Protein AF-0000000080701374 (afdb_homodimer)

Nearest PDB structures (foldseek):
  7mu5-assembly1_E  TM=8.553E-01  e=5.875E-05  Homo sapiens
  7mu5-assembly2_F  TM=8.568E-01  e=1.085E-04  Homo sapiens
  2oig-assembly1_A  TM=8.283E-01  e=8.548E-04  Mus musculus
  6cnn-assembly1_A  TM=2.321E-01  e=6.797E+00  Homo sapiens
  7mu5-assembly1_E  TM=8.554E-01  e=5.502E-05  Homo sapiens

Sequence (216 aa):
MTSSMDKVNQFRDERNWRQFHNEKDLALSITLEASELLEIFQWKTAAEGVENLDAIKDELADVLIYAYMLADNLNLDIDDIIERKLIKNKEKYPVEKSRDNNSKYTELMTSSMDKVNQFRDERNWRQFHNEKDLALSITLEASELLEIFQWKTAAEGVENLDAIKDELADVLIYAYMLADNLNLDIDDIIERKLIKNKEKYPVEKSRDNNSKYTEL

Structure (mmCIF, N/CA/C/O backbone):
data_AF-0000000080701374-model_v1
#
loop_
_entity.id
_entity.type
_entity.pdbx_description
1 polymer 'Uncharacterized protein'
#
loop_
_atom_site.group_PDB
_atom_site.id
_atom_site.type_symbol
_atom_site.label_atom_id
_atom_site.label_alt_id
_atom_site.label_comp_id
_atom_site.label_asym_id
_atom_site.label_entity_id
_atom_site.label_seq_id
_atom_site.pdbx_PDB_ins_code
_atom_site.Cartn_x
_atom_site.Cartn_y
_atom_site.Cartn_z
_atom_site.occupancy
_atom_site.B_iso_or_equiv
_atom_site.auth_seq_id
_atom_site.auth_comp_id
_atom_site.auth_asym_id
_atom_site.auth_atom_id
_atom_site.pdbx_PDB_model_num
ATOM 1 N N . MET A 1 1 ? -4.824 16.281 -16.281 1 59.09 1 MET A N 1
ATOM 2 C CA . MET A 1 1 ? -5.305 16.062 -14.922 1 59.09 1 MET A CA 1
ATOM 3 C C . MET A 1 1 ? -4.152 15.727 -13.984 1 59.09 1 MET A C 1
ATOM 5 O O . MET A 1 1 ? -3.207 15.039 -14.375 1 59.09 1 MET A O 1
ATOM 9 N N . THR A 1 2 ? -4.129 16.422 -12.938 1 80.62 2 THR A N 1
ATOM 10 C CA . THR A 1 2 ? -3.033 16.234 -11.992 1 80.62 2 THR A CA 1
ATOM 11 C C . THR A 1 2 ? -3.041 14.82 -11.43 1 80.62 2 THR A C 1
ATOM 13 O O . THR A 1 2 ? -4.098 14.289 -11.078 1 80.62 2 THR A O 1
ATOM 16 N N . SER A 1 3 ? -1.924 14.211 -11.453 1 93.31 3 SER A N 1
ATOM 17 C CA . SER A 1 3 ? -1.813 12.828 -10.992 1 93.31 3 SER A CA 1
ATOM 18 C C . SER A 1 3 ? -2.006 12.734 -9.484 1 93.31 3 SER A C 1
ATOM 20 O O . SER A 1 3 ? -1.917 13.742 -8.773 1 93.31 3 SER A O 1
ATOM 22 N N . SER A 1 4 ? -2.375 11.594 -8.984 1 97.12 4 SER A N 1
ATOM 23 C CA . SER A 1 4 ? -2.451 11.352 -7.551 1 97.12 4 SER A CA 1
ATOM 24 C C . SER A 1 4 ? -1.126 11.672 -6.863 1 97.12 4 SER A C 1
ATOM 26 O O . SER A 1 4 ? -1.107 12.234 -5.77 1 97.12 4 SER A O 1
ATOM 28 N N . MET A 1 5 ? -0.024 11.32 -7.52 1 97.62 5 MET A N 1
ATOM 29 C CA . MET A 1 5 ? 1.292 11.656 -6.98 1 97.62 5 MET A CA 1
ATOM 30 C C . MET A 1 5 ? 1.44 13.156 -6.801 1 97.62 5 MET A C 1
ATOM 32 O O . MET A 1 5 ? 1.931 13.617 -5.766 1 97.62 5 MET A O 1
ATOM 36 N N . ASP A 1 6 ? 1.04 13.922 -7.789 1 97.88 6 ASP A N 1
ATOM 37 C CA . ASP A 1 6 ? 1.129 15.383 -7.723 1 97.88 6 ASP A CA 1
ATOM 38 C C . ASP A 1 6 ? 0.295 15.93 -6.566 1 97.88 6 ASP A C 1
ATOM 40 O O . ASP A 1 6 ? 0.724 16.844 -5.863 1 97.88 6 ASP A O 1
ATOM 44 N N . LYS A 1 7 ? -0.859 15.391 -6.398 1 98.38 7 LYS A N 1
ATOM 45 C CA . LYS A 1 7 ? -1.749 15.844 -5.336 1 98.38 7 LYS A CA 1
ATOM 46 C C . LYS A 1 7 ? -1.169 15.531 -3.961 1 98.38 7 LYS A C 1
ATOM 48 O O . LYS A 1 7 ? -1.239 16.359 -3.049 1 98.38 7 LYS A O 1
ATOM 53 N N . VAL A 1 8 ? -0.651 14.344 -3.771 1 98.69 8 VAL A N 1
ATOM 54 C CA . VAL A 1 8 ? -0.013 13.938 -2.523 1 98.69 8 VAL A CA 1
ATOM 55 C C . VAL A 1 8 ? 1.162 14.859 -2.219 1 98.69 8 VAL A C 1
ATOM 57 O O . VAL A 1 8 ? 1.309 15.336 -1.091 1 98.69 8 VAL A O 1
ATOM 60 N N . ASN A 1 9 ? 1.97 15.148 -3.246 1 98.44 9 ASN A N 1
ATOM 61 C CA . ASN A 1 9 ? 3.125 16.016 -3.068 1 98.44 9 ASN A CA 1
ATOM 62 C C . ASN A 1 9 ? 2.703 17.438 -2.721 1 98.44 9 ASN A C 1
ATOM 64 O O . ASN A 1 9 ? 3.332 18.094 -1.882 1 98.44 9 ASN A O 1
ATOM 68 N N . GLN A 1 10 ? 1.709 17.875 -3.43 1 98.31 10 GLN A N 1
ATOM 69 C CA . GLN A 1 10 ? 1.206 19.219 -3.131 1 98.31 10 GLN A CA 1
ATOM 70 C C . GLN A 1 10 ? 0.739 19.312 -1.682 1 98.31 10 GLN A C 1
ATOM 72 O O . GLN A 1 10 ? 1.03 20.297 -0.997 1 98.31 10 GLN A O 1
ATOM 77 N N . PHE A 1 11 ? -0.041 18.344 -1.21 1 98.62 11 PHE A N 1
ATOM 78 C CA . PHE A 1 11 ? -0.517 18.266 0.167 1 98.62 11 PHE A CA 1
ATOM 79 C C . PHE A 1 11 ? 0.648 18.344 1.146 1 98.62 11 PHE A C 1
ATOM 81 O O . PHE A 1 11 ? 0.627 19.125 2.094 1 98.62 11 PHE A O 1
ATOM 88 N N . ARG A 1 12 ? 1.605 17.531 0.927 1 98.12 12 ARG A N 1
ATOM 89 C CA . ARG A 1 12 ? 2.783 17.406 1.78 1 98.12 12 ARG A CA 1
ATOM 90 C C . ARG A 1 12 ? 3.605 18.703 1.755 1 98.12 12 ARG A C 1
ATOM 92 O O . ARG A 1 12 ? 4.043 19.188 2.801 1 98.12 12 ARG A O 1
ATOM 99 N N . ASP A 1 13 ? 3.82 19.312 0.542 1 98.25 13 ASP A N 1
ATOM 100 C CA . ASP A 1 13 ? 4.664 20.484 0.363 1 98.25 13 ASP A CA 1
ATOM 101 C C . ASP A 1 13 ? 4.016 21.719 0.978 1 98.25 13 ASP A C 1
ATOM 103 O O . ASP A 1 13 ? 4.703 22.562 1.563 1 98.25 13 ASP A O 1
ATOM 107 N N . GLU A 1 14 ? 2.732 21.812 0.85 1 98.38 14 GLU A N 1
ATOM 108 C CA . GLU A 1 14 ? 2.006 22.938 1.428 1 98.38 14 GLU A CA 1
ATOM 109 C C . GLU A 1 14 ? 2.188 22.984 2.941 1 98.38 14 GLU A C 1
ATOM 111 O O . GLU A 1 14 ? 2.141 24.062 3.539 1 98.38 14 GLU A O 1
ATOM 116 N N . ARG A 1 15 ? 2.455 21.859 3.521 1 98.31 15 ARG A N 1
ATOM 117 C CA . ARG A 1 15 ? 2.572 21.781 4.973 1 98.31 15 ARG A CA 1
ATOM 118 C C . ARG A 1 15 ? 4.027 21.625 5.398 1 98.31 15 ARG A C 1
ATOM 120 O O . ARG A 1 15 ? 4.324 21.484 6.586 1 98.31 15 ARG A O 1
ATOM 127 N N . ASN A 1 16 ? 4.957 21.641 4.449 1 98.25 16 ASN A N 1
ATOM 128 C CA . ASN A 1 16 ? 6.391 21.469 4.66 1 98.25 16 ASN A CA 1
ATOM 129 C C . ASN A 1 16 ? 6.688 20.234 5.504 1 98.25 16 ASN A C 1
ATOM 131 O O . ASN A 1 16 ? 7.434 20.312 6.484 1 98.25 16 ASN A O 1
ATOM 135 N N . TRP A 1 17 ? 6.086 19.125 5.098 1 98.06 17 TRP A N 1
ATOM 136 C CA . TRP A 1 17 ? 6.121 17.922 5.934 1 98.06 17 TRP A CA 1
ATOM 137 C C . TRP A 1 17 ? 7.254 17 5.508 1 98.06 17 TRP A C 1
ATOM 139 O O . TRP A 1 17 ? 7.598 16.062 6.227 1 98.06 17 TRP A O 1
ATOM 149 N N . ARG A 1 18 ? 7.895 17.234 4.383 1 97.44 18 ARG A N 1
ATOM 150 C CA . ARG A 1 18 ? 8.953 16.344 3.902 1 97.44 18 ARG A CA 1
ATOM 151 C C . ARG A 1 18 ? 10.055 16.188 4.949 1 97.44 18 ARG A C 1
ATOM 153 O O . ARG A 1 18 ? 10.641 15.125 5.078 1 97.44 18 ARG A O 1
ATOM 160 N N . GLN A 1 19 ? 10.336 17.203 5.664 1 97.12 19 GLN A N 1
ATOM 161 C CA . GLN A 1 19 ? 11.398 17.203 6.66 1 97.12 19 GLN A CA 1
ATOM 162 C C . GLN A 1 19 ? 11.094 16.203 7.777 1 97.12 19 GLN A C 1
ATOM 164 O O . GLN A 1 19 ? 12.008 15.742 8.469 1 97.12 19 GLN A O 1
ATOM 169 N N . PHE A 1 20 ? 9.82 15.781 7.977 1 97.06 20 PHE A N 1
ATOM 170 C CA . PHE A 1 20 ? 9.414 14.867 9.039 1 97.06 20 PHE A CA 1
ATOM 171 C C . PHE A 1 20 ? 9.211 13.461 8.492 1 97.06 20 PHE A C 1
ATOM 173 O O . PHE A 1 20 ? 8.945 12.523 9.258 1 97.06 20 PHE A O 1
ATOM 180 N N . HIS A 1 21 ? 9.336 13.281 7.164 1 97.81 21 HIS A N 1
ATOM 181 C CA . HIS A 1 21 ? 8.922 12.039 6.512 1 97.81 21 HIS A CA 1
ATOM 182 C C . HIS A 1 21 ? 10.117 11.312 5.898 1 97.81 21 HIS A C 1
ATOM 184 O O . HIS A 1 21 ? 10.18 11.141 4.68 1 97.81 21 HIS A O 1
ATOM 190 N N . ASN A 1 22 ? 10.984 10.852 6.832 1 98.31 22 ASN A N 1
ATOM 191 C CA . ASN A 1 22 ? 12.047 10.016 6.277 1 98.31 22 ASN A CA 1
ATOM 192 C C . ASN A 1 22 ? 11.531 8.625 5.906 1 98.31 22 ASN A C 1
ATOM 194 O O . ASN A 1 22 ? 10.398 8.273 6.238 1 98.31 22 ASN A O 1
ATOM 198 N N . GLU A 1 23 ?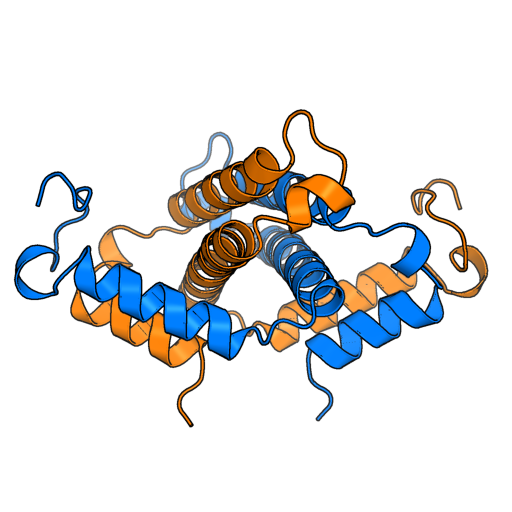 12.297 7.91 5.215 1 98.94 23 GLU A N 1
ATOM 199 C CA . GLU A 1 23 ? 11.867 6.66 4.59 1 98.94 23 GLU A CA 1
ATOM 200 C C . GLU A 1 23 ? 11.5 5.617 5.641 1 98.94 23 GLU A C 1
ATOM 202 O O . GLU A 1 23 ? 10.57 4.836 5.441 1 98.94 23 GLU A O 1
ATOM 207 N N . LYS A 1 24 ? 12.234 5.559 6.758 1 98.88 24 LYS A N 1
ATOM 208 C CA . LYS A 1 24 ? 11.914 4.637 7.84 1 98.88 24 LYS A CA 1
ATOM 209 C C . LYS A 1 24 ? 10.555 4.957 8.445 1 98.88 24 LYS A C 1
ATOM 211 O O . LYS A 1 24 ? 9.734 4.062 8.664 1 98.88 24 LYS A O 1
ATOM 216 N N . ASP A 1 25 ? 10.25 6.215 8.656 1 98.75 25 ASP A N 1
ATOM 217 C CA . ASP A 1 25 ? 8.984 6.633 9.242 1 98.75 25 ASP A CA 1
ATOM 218 C C . ASP A 1 25 ? 7.828 6.445 8.266 1 98.75 25 ASP A C 1
ATOM 220 O O . ASP A 1 25 ? 6.707 6.141 8.672 1 98.75 25 ASP A O 1
ATOM 224 N N . LEU A 1 26 ? 8.117 6.621 6.977 1 98.88 26 LEU A N 1
ATOM 225 C CA . LEU A 1 26 ? 7.086 6.367 5.98 1 98.88 26 LEU A CA 1
ATOM 226 C C . LEU A 1 26 ? 6.75 4.883 5.91 1 98.88 26 LEU A C 1
ATOM 228 O O . LEU A 1 26 ? 5.574 4.512 5.812 1 98.88 26 LEU A O 1
ATOM 232 N N . ALA A 1 27 ? 7.793 4.043 6.016 1 98.94 27 ALA A N 1
ATOM 233 C CA . ALA A 1 27 ? 7.539 2.605 6.074 1 98.94 27 ALA A CA 1
ATOM 234 C C . ALA A 1 27 ? 6.719 2.24 7.309 1 98.94 27 ALA A C 1
ATOM 236 O O . ALA A 1 27 ? 5.824 1.397 7.238 1 98.94 27 ALA A O 1
ATOM 237 N N . LEU A 1 28 ? 7.023 2.834 8.391 1 98.88 28 LEU A N 1
ATOM 238 C CA . LEU A 1 28 ? 6.262 2.648 9.617 1 98.88 28 LEU A CA 1
ATOM 239 C C . LEU A 1 28 ? 4.805 3.064 9.422 1 98.88 28 LEU A C 1
ATOM 241 O O . LEU A 1 28 ? 3.891 2.342 9.82 1 98.88 28 LEU A O 1
ATOM 245 N N . SER A 1 29 ? 4.547 4.238 8.836 1 98.88 29 SER A N 1
ATOM 246 C CA . SER A 1 29 ? 3.197 4.73 8.586 1 98.88 29 SER A CA 1
ATOM 247 C C . SER A 1 29 ? 2.422 3.779 7.68 1 98.88 29 SER A C 1
ATOM 249 O O . SER A 1 29 ? 1.236 3.527 7.906 1 98.88 29 SER A O 1
ATOM 251 N N . ILE A 1 30 ? 3.107 3.277 6.625 1 98.94 30 ILE A N 1
ATOM 252 C CA . ILE A 1 30 ? 2.469 2.305 5.746 1 98.94 30 ILE A CA 1
ATOM 253 C C . ILE A 1 30 ? 2.021 1.091 6.555 1 98.94 30 ILE A C 1
ATOM 255 O O . ILE A 1 30 ? 0.898 0.609 6.398 1 98.94 30 ILE A O 1
ATOM 259 N N . THR A 1 31 ? 2.879 0.616 7.465 1 98.94 31 THR A N 1
ATOM 260 C CA . THR A 1 31 ? 2.584 -0.546 8.297 1 98.94 31 THR A CA 1
ATOM 261 C C . THR A 1 31 ? 1.403 -0.264 9.219 1 98.94 31 THR A C 1
ATOM 263 O O . THR A 1 31 ? 0.509 -1.099 9.367 1 98.94 31 THR A O 1
ATOM 266 N N . LEU A 1 32 ? 1.38 0.9 9.805 1 98.88 32 LEU A N 1
ATOM 267 C CA . LEU A 1 32 ? 0.293 1.271 10.703 1 98.88 32 LEU A CA 1
ATOM 268 C C . LEU A 1 32 ? -1.034 1.34 9.953 1 98.88 32 LEU A C 1
ATOM 270 O O . LEU A 1 32 ? -2.039 0.794 10.414 1 98.88 32 LEU A O 1
ATOM 274 N N . GLU A 1 33 ? -1.073 1.998 8.797 1 98.94 33 GLU A N 1
ATOM 275 C CA . GLU A 1 33 ? -2.311 2.123 8.031 1 98.94 33 GLU A CA 1
ATOM 276 C C . GLU A 1 33 ? -2.766 0.77 7.496 1 98.94 33 GLU A C 1
ATOM 278 O O . GLU A 1 33 ? -3.967 0.515 7.375 1 98.94 33 GLU A O 1
ATOM 283 N N . ALA A 1 34 ? -1.804 -0.076 7.082 1 98.94 34 ALA A N 1
ATOM 284 C CA . ALA A 1 34 ? -2.156 -1.434 6.676 1 98.94 34 ALA A CA 1
ATOM 285 C C . ALA A 1 34 ? -2.812 -2.195 7.824 1 98.94 34 ALA A C 1
ATOM 287 O O . ALA A 1 34 ? -3.762 -2.953 7.613 1 98.94 34 ALA A O 1
ATOM 288 N N . SER A 1 35 ? -2.297 -2.012 9.016 1 98.94 35 SER A N 1
ATOM 289 C CA . SER A 1 35 ? -2.885 -2.646 10.195 1 98.94 35 SER A CA 1
ATOM 290 C C . SER A 1 35 ? -4.289 -2.117 10.461 1 98.94 35 SER A C 1
ATOM 292 O O . SER A 1 35 ? -5.176 -2.873 10.867 1 98.94 35 SER A O 1
ATOM 294 N N . GLU A 1 36 ? -4.492 -0.788 10.273 1 98.94 36 GLU A N 1
ATOM 295 C CA . GLU A 1 36 ? -5.832 -0.225 10.43 1 98.94 36 GLU A CA 1
ATOM 296 C C . GLU A 1 36 ? -6.797 -0.799 9.398 1 98.94 36 GLU A C 1
ATOM 298 O O . GLU A 1 36 ? -7.961 -1.065 9.703 1 98.94 36 GLU A O 1
ATOM 303 N N . LEU A 1 37 ? -6.316 -0.976 8.211 1 98.94 37 LEU A N 1
ATOM 304 C CA . LEU A 1 37 ? -7.109 -1.618 7.164 1 98.94 37 LEU A CA 1
ATOM 305 C C . LEU A 1 37 ? -7.496 -3.035 7.57 1 98.94 37 LEU A C 1
ATOM 307 O O . LEU A 1 37 ? -8.656 -3.428 7.445 1 98.94 37 LEU A O 1
ATOM 311 N N . LEU A 1 38 ? -6.531 -3.816 8.086 1 98.94 38 LEU A N 1
ATOM 312 C CA . LEU A 1 38 ? -6.77 -5.199 8.484 1 98.94 38 LEU A CA 1
ATOM 313 C C . LEU A 1 38 ? -7.738 -5.27 9.656 1 98.94 38 LEU A C 1
ATOM 315 O O . LEU A 1 38 ? -8.539 -6.203 9.758 1 98.94 38 LEU A O 1
ATOM 319 N N . GLU A 1 39 ? -7.641 -4.309 10.516 1 98.94 39 GLU A N 1
ATOM 320 C CA . GLU A 1 39 ? -8.484 -4.254 11.703 1 98.94 39 GLU A CA 1
ATOM 321 C C . GLU A 1 39 ? -9.961 -4.254 11.336 1 98.94 39 GLU A C 1
ATOM 323 O O . GLU A 1 39 ? -10.797 -4.773 12.078 1 98.94 39 GLU A O 1
ATOM 328 N N . ILE A 1 40 ? -10.352 -3.742 10.195 1 98.81 40 ILE A N 1
ATOM 329 C CA . ILE A 1 40 ? -11.734 -3.674 9.734 1 98.81 40 ILE A CA 1
ATOM 330 C C . ILE A 1 40 ? -12.312 -5.082 9.633 1 98.81 40 ILE A C 1
ATOM 332 O O . ILE A 1 40 ? -13.516 -5.281 9.844 1 98.81 40 ILE A O 1
ATOM 336 N N . PHE A 1 41 ? -11.406 -6.062 9.422 1 98.88 41 PHE A N 1
ATOM 337 C CA . PHE A 1 41 ? -11.836 -7.441 9.211 1 98.88 41 PHE A CA 1
ATOM 338 C C . PHE A 1 41 ? -11.672 -8.258 10.484 1 98.88 41 PHE A C 1
ATOM 340 O O . PHE A 1 41 ? -11.984 -9.453 10.516 1 98.88 41 PHE A O 1
ATOM 347 N N . GLN A 1 42 ? -11.039 -7.656 11.547 1 98.69 42 GLN A N 1
ATOM 348 C CA . GLN A 1 42 ? -10.773 -8.398 12.773 1 98.69 42 GLN A CA 1
ATOM 349 C C . GLN A 1 42 ? -12.047 -9.047 13.312 1 98.69 42 GLN A C 1
ATOM 351 O O . GLN A 1 42 ? -13.07 -8.375 13.469 1 98.69 42 GLN A O 1
ATOM 356 N N . TRP A 1 43 ? -12.125 -10.289 13.477 1 98.5 43 TRP A N 1
ATOM 357 C CA . TRP A 1 43 ? -13.211 -11.117 13.992 1 98.5 43 TRP A CA 1
ATOM 358 C C . TRP A 1 43 ? -14.391 -11.148 13.023 1 98.5 43 TRP A C 1
ATOM 360 O O . TRP A 1 43 ? -15.523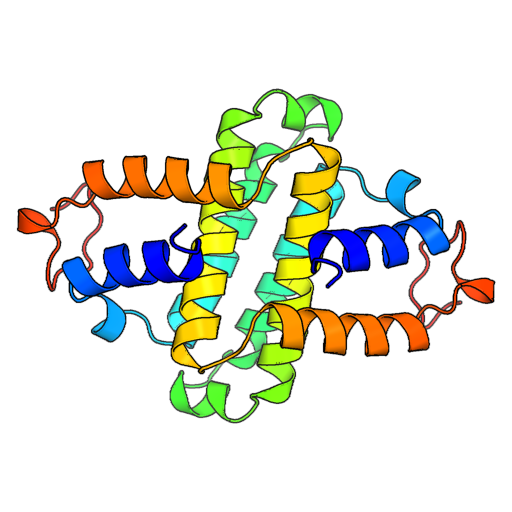 -11.383 13.438 1 98.5 43 TRP A O 1
ATOM 370 N N . LYS A 1 44 ? -14.242 -10.852 11.742 1 98.62 44 LYS A N 1
ATOM 371 C CA . LYS A 1 44 ? -15.25 -10.836 10.688 1 98.62 44 LYS A CA 1
ATOM 372 C C . LYS A 1 44 ? -14.805 -11.664 9.484 1 98.62 44 LYS A C 1
ATOM 374 O O . LYS A 1 44 ? -13.609 -11.836 9.25 1 98.62 44 LYS A O 1
ATOM 379 N N . THR A 1 45 ? -15.812 -12.188 8.82 1 98.5 45 THR A N 1
ATOM 380 C CA . THR A 1 45 ? -15.523 -12.734 7.496 1 98.5 45 THR A CA 1
ATOM 381 C C . THR A 1 45 ? -15.188 -11.617 6.512 1 98.5 45 THR A C 1
ATOM 383 O O . THR A 1 45 ? -15.406 -10.438 6.809 1 98.5 45 THR A O 1
ATOM 386 N N . ALA A 1 46 ? -14.609 -11.953 5.387 1 98.62 46 ALA A N 1
ATOM 387 C CA . ALA A 1 46 ? -14.344 -10.953 4.352 1 98.62 46 ALA A CA 1
ATOM 388 C C . ALA A 1 46 ? -15.617 -10.211 3.963 1 98.62 46 ALA A C 1
ATOM 390 O O . ALA A 1 46 ? -15.617 -8.984 3.861 1 98.62 46 ALA A O 1
ATOM 391 N N . ALA A 1 47 ? -16.672 -11 3.773 1 98.38 47 ALA A N 1
ATOM 392 C CA . ALA A 1 47 ? -17.938 -10.43 3.342 1 98.38 47 ALA A CA 1
ATOM 393 C C . ALA A 1 47 ? -18.469 -9.422 4.363 1 98.38 47 ALA A C 1
ATOM 395 O O . ALA A 1 47 ? -18.969 -8.359 3.996 1 98.38 47 ALA A O 1
ATOM 396 N N . GLU A 1 48 ? -18.359 -9.758 5.625 1 98.69 48 GLU A N 1
ATOM 397 C CA . GLU A 1 48 ? -18.812 -8.867 6.691 1 98.69 48 GLU A CA 1
ATOM 398 C C . GLU A 1 48 ? -17.969 -7.598 6.734 1 98.69 48 GLU A C 1
ATOM 400 O O . GLU A 1 48 ? -18.484 -6.5 6.938 1 98.69 48 GLU A O 1
ATOM 405 N N . GLY A 1 49 ? -16.656 -7.73 6.609 1 98.69 49 GLY A N 1
ATOM 406 C CA . GLY A 1 49 ? -15.75 -6.59 6.637 1 98.69 49 GLY A CA 1
ATOM 407 C C . GLY A 1 49 ? -16.016 -5.598 5.516 1 98.69 49 GLY A C 1
ATOM 408 O O . GLY A 1 49 ? -15.953 -4.387 5.73 1 98.69 49 GLY A O 1
ATOM 409 N N . VAL A 1 50 ? -16.391 -6.098 4.375 1 98.69 50 VAL A N 1
ATOM 410 C CA . VAL A 1 50 ? -16.578 -5.27 3.189 1 98.69 50 VAL A CA 1
ATOM 411 C C . VAL A 1 50 ? -17.797 -4.371 3.373 1 98.69 50 VAL A C 1
ATOM 413 O O . VAL A 1 50 ? -17.906 -3.334 2.715 1 98.69 50 VAL A O 1
ATOM 416 N N . GLU A 1 51 ? -18.656 -4.699 4.316 1 98.5 51 GLU A N 1
ATOM 417 C CA . GLU A 1 51 ? -19.812 -3.869 4.594 1 98.5 51 GLU A CA 1
ATOM 418 C C . GLU A 1 51 ? -19.406 -2.471 5.043 1 98.5 51 GLU A C 1
AT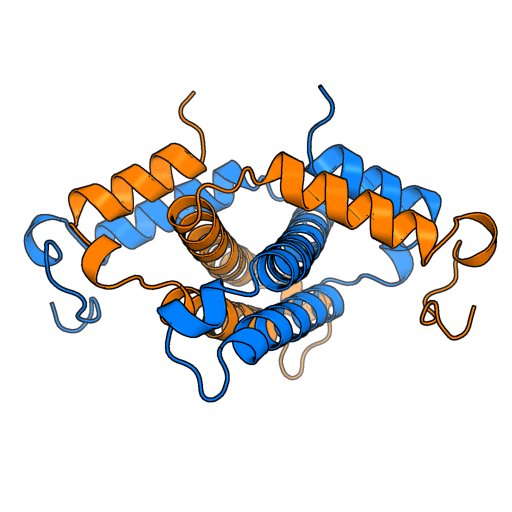OM 420 O O . GLU A 1 51 ? -20.156 -1.511 4.875 1 98.5 51 GLU A O 1
ATOM 425 N N . ASN A 1 52 ? -18.25 -2.361 5.664 1 98.44 52 ASN A N 1
ATOM 426 C CA . ASN A 1 52 ? -17.703 -1.055 6.012 1 98.44 52 ASN A CA 1
ATOM 427 C C . ASN A 1 52 ? -16.797 -0.515 4.91 1 98.44 52 ASN A C 1
ATOM 429 O O . ASN A 1 52 ? -15.633 -0.188 5.16 1 98.44 52 ASN A O 1
ATOM 433 N N . LEU A 1 53 ? -17.391 -0.317 3.818 1 98.69 53 LEU A N 1
ATOM 434 C CA . LEU A 1 53 ? -16.656 0.042 2.609 1 98.69 53 LEU A CA 1
ATOM 435 C C . LEU A 1 53 ? -15.961 1.389 2.775 1 98.69 53 LEU A C 1
ATOM 437 O O . LEU A 1 53 ? -14.844 1.578 2.293 1 98.69 53 LEU A O 1
ATOM 441 N N . ASP A 1 54 ? -16.625 2.312 3.455 1 98.62 54 ASP A N 1
ATOM 442 C CA . ASP A 1 54 ? -16.047 3.641 3.631 1 98.62 54 ASP A CA 1
ATOM 443 C C . ASP A 1 54 ? -14.75 3.576 4.438 1 98.62 54 ASP A C 1
ATOM 445 O O . ASP A 1 54 ? -13.781 4.277 4.129 1 98.62 54 ASP A O 1
ATOM 449 N N . ALA A 1 55 ? -14.734 2.762 5.48 1 98.81 55 ALA A N 1
ATOM 450 C CA . ALA A 1 55 ? -13.523 2.592 6.277 1 98.81 55 ALA A CA 1
ATOM 451 C C . ALA A 1 55 ? -12.406 1.962 5.449 1 98.81 55 ALA A C 1
ATOM 453 O O . ALA A 1 55 ? -11.234 2.33 5.586 1 98.81 55 ALA A O 1
ATOM 454 N N . ILE A 1 56 ? -12.773 1.013 4.59 1 98.94 56 ILE A N 1
ATOM 455 C CA . ILE A 1 56 ? -11.789 0.37 3.723 1 98.94 56 ILE A CA 1
ATOM 4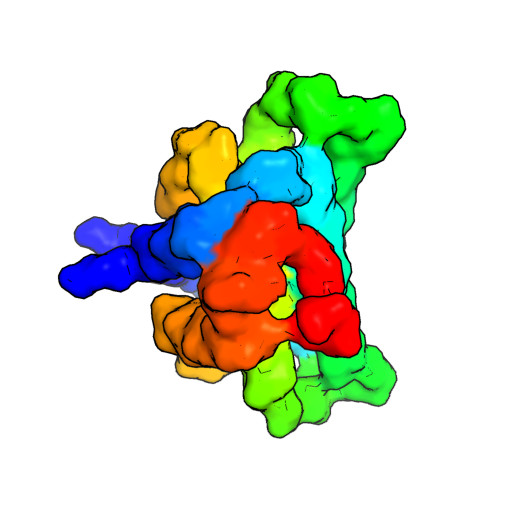56 C C . ILE A 1 56 ? -11.195 1.399 2.764 1 98.94 56 ILE A C 1
ATOM 458 O O . ILE A 1 56 ? -9.977 1.47 2.596 1 98.94 56 ILE A O 1
ATOM 462 N N . LYS A 1 57 ? -12.07 2.207 2.158 1 98.88 57 LYS A N 1
ATOM 463 C CA . LYS A 1 57 ? -11.602 3.25 1.248 1 98.88 57 LYS A CA 1
ATOM 464 C C . LYS A 1 57 ? -10.617 4.18 1.941 1 98.88 57 LYS A C 1
ATOM 466 O O . LYS A 1 57 ? -9.57 4.508 1.382 1 98.88 57 LYS A O 1
ATOM 471 N N . ASP A 1 58 ? -10.953 4.551 3.172 1 98.88 58 ASP A N 1
ATOM 472 C CA . ASP A 1 58 ? -10.133 5.5 3.914 1 98.88 58 ASP A CA 1
ATOM 473 C C . ASP A 1 58 ? -8.758 4.918 4.219 1 98.88 58 ASP A C 1
ATOM 475 O O . ASP A 1 58 ? -7.734 5.559 3.967 1 98.88 58 ASP A O 1
ATOM 479 N N . GLU A 1 59 ? -8.742 3.73 4.77 1 98.94 59 GLU A N 1
ATOM 480 C CA . GLU A 1 59 ? -7.477 3.146 5.195 1 98.94 59 GLU A CA 1
ATOM 481 C C . GLU A 1 59 ? -6.633 2.727 3.996 1 98.94 59 GLU A C 1
ATOM 483 O O . GLU A 1 59 ? -5.402 2.811 4.035 1 98.94 59 GLU A O 1
ATOM 488 N N . LEU A 1 60 ? -7.309 2.195 2.943 1 98.94 60 LEU A N 1
ATOM 489 C CA . LEU A 1 60 ? -6.582 1.858 1.726 1 98.94 60 LEU A CA 1
ATOM 490 C C . LEU A 1 60 ? -5.945 3.102 1.112 1 98.94 60 LEU A C 1
ATOM 492 O O . LEU A 1 60 ? -4.801 3.057 0.655 1 98.94 60 LEU A O 1
ATOM 496 N N . ALA A 1 61 ? -6.68 4.195 1.092 1 98.94 61 ALA A N 1
ATOM 497 C CA . ALA A 1 61 ? -6.137 5.457 0.599 1 98.94 61 ALA A CA 1
ATOM 498 C C . ALA A 1 61 ? -4.926 5.891 1.418 1 98.94 61 ALA A C 1
ATOM 500 O O . ALA A 1 61 ? -3.924 6.352 0.863 1 98.94 61 ALA A O 1
ATOM 501 N N . ASP A 1 62 ? -4.977 5.73 2.727 1 98.94 62 ASP A N 1
ATOM 502 C CA . ASP A 1 62 ? -3.854 6.109 3.58 1 98.94 62 ASP A CA 1
ATOM 503 C C . ASP A 1 62 ? -2.621 5.258 3.273 1 98.94 62 ASP A C 1
ATOM 505 O O . ASP A 1 62 ? -1.503 5.773 3.225 1 98.94 62 ASP A O 1
ATOM 509 N N . VAL A 1 63 ? -2.826 3.936 3.078 1 99 63 VAL A N 1
ATOM 510 C CA . VAL A 1 63 ? -1.726 3.064 2.678 1 99 63 VAL A CA 1
ATOM 511 C C . VAL A 1 63 ? -1.1 3.584 1.385 1 99 63 VAL A C 1
ATOM 513 O O . VAL A 1 63 ? 0.123 3.713 1.287 1 99 63 VAL A O 1
ATOM 516 N N . LEU A 1 64 ? -1.923 3.902 0.425 1 98.94 64 LEU A N 1
ATOM 517 C CA . LEU A 1 64 ? -1.461 4.336 -0.889 1 98.94 64 LEU A CA 1
ATOM 518 C C . LEU A 1 64 ? -0.765 5.691 -0.801 1 98.94 64 LEU A C 1
ATOM 520 O O . LEU A 1 64 ? 0.282 5.895 -1.42 1 98.94 64 LEU A O 1
ATOM 524 N N . ILE A 1 65 ? -1.285 6.613 -0.039 1 98.94 65 ILE A N 1
ATOM 525 C CA . ILE A 1 65 ? -0.718 7.953 0.101 1 98.94 65 ILE A CA 1
ATOM 526 C C . ILE A 1 65 ? 0.692 7.855 0.679 1 98.94 65 ILE A C 1
ATOM 528 O O . ILE A 1 65 ? 1.637 8.422 0.123 1 98.94 65 ILE A O 1
ATOM 532 N N . TYR A 1 66 ? 0.885 7.07 1.708 1 98.94 66 TYR A N 1
ATOM 533 C CA . TYR A 1 66 ? 2.211 6.949 2.303 1 98.94 66 TYR A CA 1
ATOM 534 C C . TYR A 1 66 ? 3.156 6.191 1.378 1 98.94 66 TYR A C 1
ATOM 536 O O . TYR A 1 66 ? 4.355 6.477 1.34 1 98.94 66 TYR A O 1
ATOM 544 N N . ALA A 1 67 ? 2.623 5.199 0.671 1 98.94 67 ALA A N 1
ATOM 545 C CA . ALA A 1 67 ? 3.439 4.496 -0.316 1 98.94 67 ALA A CA 1
ATOM 546 C C . ALA A 1 67 ? 3.938 5.453 -1.396 1 98.94 67 ALA A C 1
ATOM 548 O O . ALA A 1 67 ? 5.098 5.383 -1.809 1 98.94 67 ALA A O 1
ATOM 549 N N . TYR A 1 68 ? 3.061 6.336 -1.826 1 98.88 68 TYR A N 1
ATOM 550 C CA . TYR A 1 68 ? 3.428 7.328 -2.832 1 98.88 68 TYR A CA 1
ATOM 551 C C . TYR A 1 68 ? 4.465 8.297 -2.285 1 98.88 68 TYR A C 1
ATOM 553 O O . TYR A 1 68 ? 5.406 8.68 -2.99 1 98.88 68 TYR A O 1
ATOM 561 N N . MET A 1 69 ? 4.328 8.703 -1.023 1 98.81 69 MET A N 1
ATOM 562 C CA . MET A 1 69 ? 5.305 9.586 -0.402 1 98.81 69 MET A CA 1
ATOM 563 C C . MET A 1 69 ? 6.68 8.93 -0.351 1 98.81 69 MET A C 1
ATOM 565 O O . MET A 1 69 ? 7.691 9.578 -0.642 1 98.81 69 MET A O 1
ATOM 569 N N . LEU A 1 70 ? 6.703 7.66 -0.022 1 98.94 70 LEU A N 1
ATOM 570 C CA . LEU A 1 70 ? 7.965 6.934 0.044 1 98.94 70 LEU A CA 1
ATOM 571 C C . LEU A 1 70 ? 8.609 6.836 -1.335 1 98.94 70 LEU A C 1
ATOM 573 O O . LEU A 1 70 ? 9.812 7.074 -1.48 1 98.94 70 LEU A O 1
ATOM 577 N N . ALA A 1 71 ? 7.809 6.465 -2.328 1 98.88 71 ALA A N 1
ATOM 578 C CA . ALA A 1 71 ? 8.32 6.398 -3.695 1 98.88 71 ALA A CA 1
ATOM 579 C C . ALA A 1 71 ? 8.891 7.746 -4.133 1 98.88 71 ALA A C 1
ATOM 581 O O . ALA A 1 71 ? 9.961 7.801 -4.75 1 98.88 71 ALA A O 1
ATOM 582 N N . ASP A 1 72 ? 8.195 8.781 -3.824 1 98.75 72 ASP A N 1
ATOM 583 C CA . ASP A 1 72 ? 8.633 10.125 -4.211 1 98.75 72 ASP A CA 1
ATOM 584 C C . ASP A 1 72 ? 9.945 10.492 -3.531 1 98.75 72 ASP A C 1
ATOM 586 O O . ASP A 1 72 ? 10.844 11.047 -4.168 1 98.75 72 ASP A O 1
ATOM 590 N N . ASN A 1 73 ? 10.062 10.18 -2.234 1 98.62 73 ASN A N 1
ATOM 591 C CA . ASN A 1 73 ? 11.297 10.453 -1.505 1 98.62 73 ASN A CA 1
ATOM 592 C C . ASN A 1 73 ? 12.508 9.836 -2.201 1 98.62 73 ASN A C 1
ATOM 594 O O . ASN A 1 73 ? 13.617 10.383 -2.137 1 98.62 73 ASN A O 1
ATOM 598 N N . LEU A 1 74 ? 12.258 8.703 -2.787 1 98.75 74 LEU A N 1
ATOM 599 C CA . LEU A 1 74 ? 13.352 7.902 -3.328 1 98.75 74 LEU A CA 1
ATOM 600 C C . LEU A 1 74 ? 13.406 8.023 -4.848 1 98.75 74 LEU A C 1
ATOM 602 O O . LEU A 1 74 ? 14.125 7.27 -5.508 1 98.75 74 LEU A O 1
ATOM 606 N N . ASN A 1 75 ? 12.578 8.906 -5.41 1 98.31 75 ASN A N 1
ATOM 607 C CA . ASN A 1 75 ? 12.508 9.148 -6.848 1 98.31 75 ASN A CA 1
ATOM 608 C C . ASN A 1 75 ? 12.203 7.863 -7.617 1 98.31 75 ASN A C 1
ATOM 610 O O . ASN A 1 75 ? 12.867 7.559 -8.609 1 98.31 75 ASN A O 1
ATOM 614 N N . LEU A 1 76 ? 11.273 7.125 -7.133 1 98.56 76 LEU A N 1
ATOM 615 C CA . LEU A 1 76 ? 10.844 5.883 -7.773 1 98.56 76 LEU A CA 1
ATOM 616 C C . LEU A 1 76 ? 9.578 6.102 -8.586 1 98.56 76 LEU A C 1
ATOM 618 O O . LEU A 1 76 ? 8.672 6.816 -8.156 1 98.56 76 LEU A O 1
ATOM 622 N N . ASP A 1 77 ? 9.555 5.562 -9.766 1 97.94 77 ASP A N 1
ATOM 623 C CA . ASP A 1 77 ? 8.336 5.512 -10.57 1 97.94 77 ASP A CA 1
ATOM 624 C C . ASP A 1 77 ? 7.477 4.312 -10.195 1 97.94 77 ASP A C 1
ATOM 626 O O . ASP A 1 77 ? 7.902 3.166 -10.328 1 97.94 77 ASP A O 1
ATOM 630 N N . ILE A 1 78 ? 6.336 4.547 -9.812 1 97.88 78 ILE A N 1
ATOM 631 C CA . ILE A 1 78 ? 5.438 3.535 -9.266 1 97.88 78 ILE A CA 1
ATOM 632 C C . ILE A 1 78 ? 5.137 2.488 -10.336 1 97.88 78 ILE A C 1
ATOM 634 O O . ILE A 1 78 ? 5.156 1.287 -10.062 1 97.88 78 ILE A O 1
ATOM 638 N N . ASP A 1 79 ? 4.824 2.889 -11.523 1 97.69 79 ASP A N 1
ATOM 639 C CA . ASP A 1 79 ? 4.535 1.944 -12.602 1 97.69 79 ASP A CA 1
ATOM 640 C C . ASP A 1 79 ? 5.734 1.045 -12.883 1 97.69 79 ASP A C 1
ATOM 642 O O . ASP A 1 79 ? 5.578 -0.157 -13.109 1 97.69 79 ASP A O 1
ATOM 646 N N . ASP A 1 80 ? 6.922 1.647 -12.844 1 98.12 80 ASP A N 1
ATOM 647 C CA . ASP A 1 80 ? 8.141 0.893 -13.117 1 98.12 80 ASP A CA 1
ATOM 648 C C . ASP A 1 80 ? 8.383 -0.168 -12.047 1 98.12 80 ASP A C 1
ATOM 650 O O . ASP A 1 80 ? 8.727 -1.309 -12.359 1 98.12 80 ASP A O 1
ATOM 654 N N . ILE A 1 81 ? 8.227 0.205 -10.734 1 98.44 81 ILE A N 1
ATOM 655 C CA . ILE A 1 81 ? 8.555 -0.76 -9.688 1 98.44 81 ILE A CA 1
ATOM 656 C C . ILE A 1 81 ? 7.508 -1.874 -9.672 1 98.44 81 ILE A C 1
ATOM 658 O O . ILE A 1 81 ? 7.832 -3.031 -9.398 1 98.44 81 ILE A O 1
ATOM 662 N N . ILE A 1 82 ? 6.289 -1.589 -10.031 1 98.75 82 ILE A N 1
ATOM 663 C CA . ILE A 1 82 ? 5.25 -2.611 -10.117 1 98.75 82 ILE A CA 1
ATOM 664 C C . ILE A 1 82 ? 5.551 -3.555 -11.273 1 98.75 82 ILE A C 1
ATOM 666 O O . ILE A 1 82 ? 5.508 -4.777 -11.117 1 98.75 82 ILE A O 1
ATOM 670 N N . GLU A 1 83 ? 5.848 -2.977 -12.414 1 98.44 83 GLU A N 1
ATOM 671 C CA . GLU A 1 83 ? 6.148 -3.791 -13.586 1 98.44 83 GLU A CA 1
ATOM 672 C C . GLU A 1 83 ? 7.324 -4.73 -13.32 1 98.44 83 GLU A C 1
ATOM 674 O O . GLU A 1 83 ? 7.262 -5.918 -13.648 1 98.44 83 GLU A O 1
ATOM 679 N N . ARG A 1 84 ? 8.375 -4.215 -12.773 1 98.38 84 ARG A N 1
ATOM 680 C CA . ARG A 1 84 ? 9.562 -5.012 -12.461 1 98.38 84 ARG A CA 1
ATOM 681 C C . ARG A 1 84 ? 9.227 -6.141 -11.492 1 98.38 84 ARG A C 1
ATOM 683 O O . ARG A 1 84 ? 9.719 -7.262 -11.641 1 98.38 84 ARG A O 1
ATOM 690 N N . LYS A 1 85 ? 8.43 -5.84 -10.469 1 98.81 85 LYS A N 1
ATOM 691 C CA . LYS A 1 85 ? 8.062 -6.867 -9.5 1 98.81 85 LYS A CA 1
ATOM 692 C C . LYS A 1 85 ? 7.191 -7.945 -10.141 1 98.81 85 LYS A C 1
ATOM 694 O O . LYS A 1 85 ? 7.332 -9.133 -9.828 1 98.81 85 LYS A O 1
ATOM 699 N N . LEU A 1 86 ? 6.297 -7.547 -11.039 1 98.62 86 LEU A N 1
ATOM 700 C CA . LEU A 1 86 ? 5.445 -8.516 -11.727 1 98.62 86 LEU A CA 1
ATOM 701 C C . LEU A 1 86 ? 6.281 -9.445 -12.594 1 98.62 86 LEU A C 1
ATOM 703 O O . LEU A 1 86 ? 5.957 -10.625 -12.734 1 98.62 86 LEU A O 1
ATOM 707 N N . ILE A 1 87 ? 7.289 -8.898 -13.234 1 98.38 87 ILE A N 1
ATOM 708 C CA . ILE A 1 87 ? 8.195 -9.734 -14.023 1 98.38 87 ILE A CA 1
ATOM 709 C C . ILE A 1 87 ? 8.828 -10.797 -13.125 1 98.38 87 ILE A C 1
ATOM 711 O O . ILE A 1 87 ? 8.859 -11.977 -13.484 1 98.38 87 ILE A O 1
ATOM 715 N N . LYS A 1 88 ? 9.281 -10.438 -11.938 1 98.5 88 LYS A N 1
ATOM 716 C CA . LYS A 1 88 ? 9.836 -11.383 -10.984 1 98.5 88 LYS A CA 1
ATOM 717 C C . LYS A 1 88 ? 8.789 -12.406 -10.547 1 98.5 88 LYS A C 1
ATOM 719 O O . LYS A 1 88 ? 9.086 -13.602 -10.445 1 98.5 88 LYS A O 1
ATOM 724 N N . ASN A 1 89 ? 7.574 -11.93 -10.273 1 98.25 89 ASN A N 1
ATOM 725 C CA . ASN A 1 89 ? 6.5 -12.812 -9.836 1 98.25 89 ASN A CA 1
ATOM 726 C C . ASN A 1 89 ? 6.121 -13.82 -10.914 1 98.25 89 ASN A C 1
ATOM 728 O O . ASN A 1 89 ? 5.742 -14.953 -10.602 1 98.25 89 ASN A O 1
ATOM 732 N N . LYS A 1 90 ? 6.18 -13.383 -12.172 1 98 90 LYS A N 1
ATOM 733 C CA . LYS A 1 90 ? 5.895 -14.289 -13.281 1 98 90 LYS A CA 1
ATOM 734 C C . LYS A 1 90 ? 6.895 -15.438 -13.32 1 98 90 LYS A C 1
ATOM 736 O O . LYS A 1 90 ? 6.535 -16.562 -13.656 1 98 90 LYS A O 1
ATOM 741 N N . GLU A 1 91 ? 8.102 -15.133 -13.016 1 97.94 91 GLU A N 1
ATOM 742 C CA . GLU A 1 91 ? 9.125 -16.172 -12.977 1 97.94 91 GLU A CA 1
ATOM 743 C C . GLU A 1 91 ? 8.891 -17.141 -11.828 1 97.94 91 GLU A C 1
ATOM 745 O O . GLU A 1 91 ? 9.055 -18.344 -11.984 1 97.94 91 GLU A O 1
ATOM 750 N N . LYS A 1 92 ? 8.516 -16.609 -10.672 1 97.5 92 LYS A N 1
ATOM 751 C CA . LYS A 1 92 ? 8.273 -17.422 -9.484 1 97.5 92 LYS A CA 1
ATOM 752 C C . LYS A 1 92 ? 6.984 -18.234 -9.625 1 97.5 92 LYS A C 1
ATOM 754 O O . LYS A 1 92 ? 6.891 -19.359 -9.125 1 97.5 92 LYS A O 1
ATOM 759 N N . TYR A 1 93 ? 5.996 -17.594 -10.297 1 98.06 93 TYR A N 1
ATOM 760 C CA . TYR A 1 93 ? 4.672 -18.188 -10.414 1 98.06 93 TYR A CA 1
ATOM 761 C C . TYR A 1 93 ? 4.266 -18.328 -11.883 1 98.06 93 TYR A C 1
ATOM 763 O O . TYR A 1 93 ? 3.303 -17.703 -12.328 1 98.06 93 TYR A O 1
ATOM 771 N N . PRO A 1 94 ? 4.957 -19.234 -12.586 1 97.81 94 PRO A N 1
ATOM 772 C CA . PRO A 1 94 ? 4.559 -19.453 -13.977 1 97.81 94 PRO A CA 1
ATOM 773 C C . PRO A 1 94 ? 3.117 -19.953 -14.102 1 97.81 94 PRO A C 1
ATOM 775 O O . PRO A 1 94 ? 2.656 -20.734 -13.266 1 97.81 94 PRO A O 1
ATOM 778 N N . VAL A 1 95 ? 2.469 -19.484 -15.117 1 97.62 95 VAL A N 1
ATOM 779 C CA . VAL A 1 95 ? 1.052 -19.766 -15.305 1 97.62 95 VAL A CA 1
ATOM 780 C C . VAL A 1 95 ? 0.832 -21.281 -15.297 1 97.62 95 VAL A C 1
ATOM 782 O O . VAL A 1 95 ? -0.082 -21.781 -14.633 1 97.62 95 VAL A O 1
ATOM 785 N N . GLU A 1 96 ? 1.674 -21.984 -15.938 1 97 96 GLU A N 1
ATOM 786 C CA . GLU A 1 96 ? 1.52 -23.422 -16.125 1 97 96 GLU A CA 1
ATOM 787 C C . GLU A 1 96 ? 1.524 -24.156 -14.781 1 97 96 GLU A C 1
ATOM 789 O O . GLU A 1 96 ? 0.861 -25.188 -14.625 1 97 96 GLU A O 1
ATOM 794 N N . LYS A 1 97 ? 2.145 -23.594 -13.805 1 96.75 97 LYS A N 1
ATOM 795 C CA . LYS A 1 97 ? 2.275 -24.281 -12.516 1 96.75 97 LYS A CA 1
ATOM 796 C C . LYS A 1 97 ? 1.352 -23.656 -11.477 1 96.75 97 LYS A C 1
ATOM 798 O O . LYS A 1 97 ? 1.016 -24.297 -10.477 1 96.75 97 LYS A O 1
ATOM 803 N N . SER A 1 98 ? 0.963 -22.406 -11.727 1 97.38 98 SER A N 1
ATOM 804 C CA . SER A 1 98 ? 0.359 -21.641 -10.648 1 97.38 98 SER A CA 1
ATOM 805 C C . SER A 1 98 ? -1.136 -21.438 -10.875 1 97.38 98 SER A C 1
ATOM 807 O O . SER A 1 98 ? -1.868 -21.078 -9.953 1 97.38 98 SER A O 1
ATOM 809 N N . ARG A 1 99 ? -1.583 -21.703 -12.055 1 97.19 99 ARG A N 1
ATOM 810 C CA . ARG A 1 99 ? -3.002 -21.484 -12.328 1 97.19 99 ARG A CA 1
ATOM 811 C C . ARG A 1 99 ? -3.865 -22.344 -11.406 1 97.19 99 ARG A C 1
ATOM 813 O O . ARG A 1 99 ? -3.643 -23.547 -11.281 1 97.19 99 ARG A O 1
ATOM 820 N N . ASP A 1 100 ? -4.84 -21.703 -10.711 1 96.75 100 ASP A N 1
ATOM 821 C CA . ASP A 1 100 ? -5.781 -22.359 -9.812 1 96.75 100 ASP A CA 1
ATOM 822 C C . ASP A 1 100 ? -5.059 -22.953 -8.602 1 96.75 100 ASP A C 1
ATOM 824 O O . ASP A 1 100 ? -5.547 -23.906 -7.992 1 96.75 100 ASP A O 1
ATOM 828 N N . ASN A 1 101 ? -3.865 -22.453 -8.367 1 95.5 101 ASN A N 1
ATOM 829 C CA . ASN A 1 101 ? -3.02 -22.938 -7.285 1 95.5 101 ASN A CA 1
ATOM 830 C C . ASN A 1 101 ? -2.498 -21.797 -6.418 1 95.5 101 ASN A C 1
AT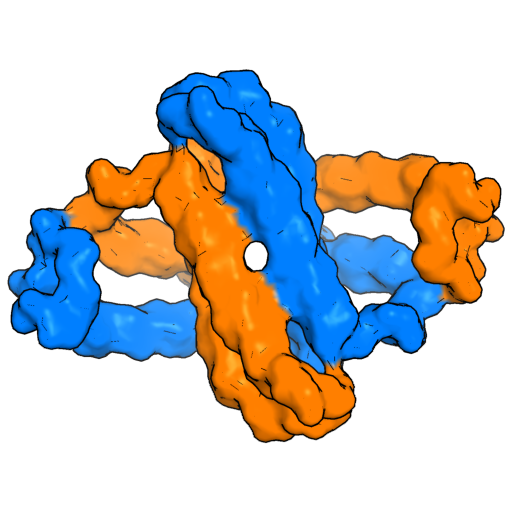OM 832 O O . ASN A 1 101 ? -1.823 -20.906 -6.914 1 95.5 101 ASN A O 1
ATOM 836 N N . ASN A 1 102 ? -2.725 -21.828 -5.109 1 93.19 102 ASN A N 1
ATOM 837 C CA . ASN A 1 102 ? -2.305 -20.719 -4.254 1 93.19 102 ASN A CA 1
ATOM 838 C C . ASN A 1 102 ? -1.092 -21.109 -3.406 1 93.19 102 ASN A C 1
ATOM 840 O O . ASN A 1 102 ? -0.807 -20.453 -2.398 1 93.19 102 ASN A O 1
ATOM 844 N N . SER A 1 103 ?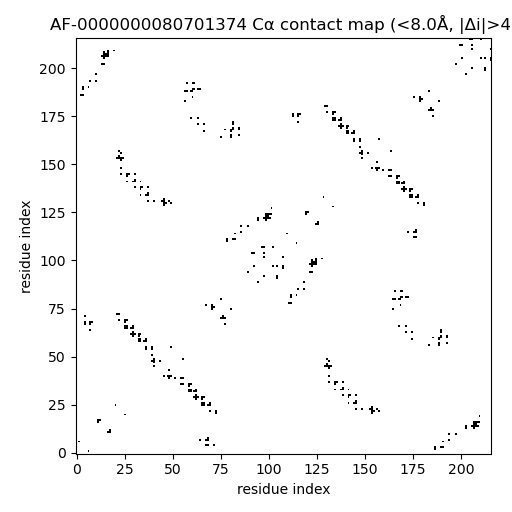 -0.471 -22.172 -3.781 1 93.81 103 SER A N 1
ATOM 845 C CA . SER A 1 103 ? 0.739 -22.578 -3.066 1 93.81 103 SER A CA 1
ATOM 846 C C . SER A 1 103 ? 1.864 -21.562 -3.287 1 93.81 103 SER A C 1
ATOM 848 O O . SER A 1 103 ? 1.914 -20.906 -4.324 1 93.81 103 SER A O 1
ATOM 850 N N . LYS A 1 104 ? 2.766 -21.578 -2.309 1 93 104 LYS A N 1
ATOM 851 C CA . 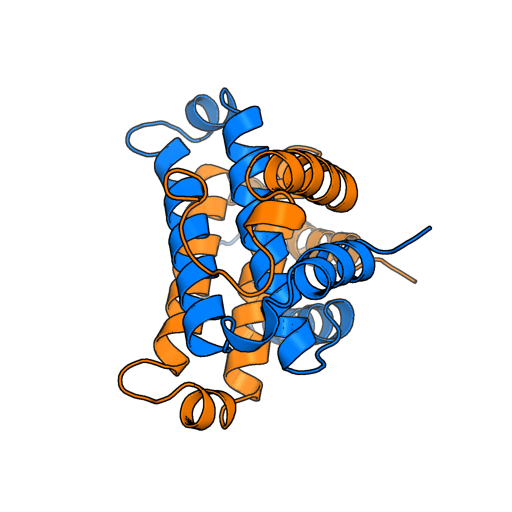LYS A 1 104 ? 3.984 -20.797 -2.496 1 93 104 LYS A CA 1
ATOM 852 C C . LYS A 1 104 ? 4.832 -21.359 -3.631 1 93 104 LYS A C 1
ATOM 854 O O . LYS A 1 104 ? 4.855 -22.578 -3.846 1 93 104 LYS A O 1
ATOM 859 N N . TYR A 1 105 ? 5.492 -20.422 -4.246 1 92.88 105 TYR A N 1
ATOM 860 C CA . TYR A 1 105 ? 6.238 -20.812 -5.438 1 92.88 105 TYR A CA 1
ATOM 861 C C . TYR A 1 105 ? 7.297 -21.859 -5.105 1 92.88 105 TYR A C 1
ATOM 863 O O . TYR A 1 105 ? 7.719 -22.625 -5.973 1 92.88 105 TYR A O 1
ATOM 871 N N . THR A 1 106 ? 7.711 -21.906 -3.852 1 91.94 106 THR A N 1
ATOM 872 C CA . THR A 1 106 ? 8.711 -22.891 -3.459 1 91.94 106 THR A CA 1
ATOM 873 C C . THR A 1 106 ? 8.086 -24.281 -3.33 1 91.94 106 THR A C 1
ATOM 875 O O . THR A 1 106 ? 8.797 -25.266 -3.199 1 91.94 106 THR A O 1
ATOM 878 N N . GLU A 1 107 ? 6.828 -24.328 -3.506 1 91.31 107 GLU A N 1
ATOM 879 C CA . GLU A 1 107 ? 6.105 -25.578 -3.348 1 91.31 107 GLU A CA 1
ATOM 880 C C . GLU A 1 107 ? 5.348 -25.938 -4.621 1 91.31 107 GLU A C 1
ATOM 882 O O . GLU A 1 107 ? 4.562 -26.891 -4.637 1 91.31 107 GLU A O 1
ATOM 887 N N . LEU A 1 108 ? 5.508 -25.266 -5.648 1 86.75 108 LEU A N 1
ATOM 888 C CA . LEU A 1 108 ? 4.77 -25.484 -6.887 1 86.75 108 LEU A CA 1
ATOM 889 C C . LEU A 1 108 ? 5.301 -26.719 -7.617 1 86.75 108 LEU A C 1
ATOM 891 O O . LEU A 1 108 ? 6.48 -27.062 -7.484 1 86.75 108 LEU A O 1
ATOM 895 N N . MET B 1 1 ? -0.786 2.869 -23.281 1 59.16 1 MET B N 1
ATOM 896 C CA . MET B 1 1 ? 0.043 2.057 -22.391 1 59.16 1 MET B CA 1
ATOM 897 C C . MET B 1 1 ? -0.798 1.429 -21.297 1 59.16 1 MET B C 1
ATOM 899 O O . MET B 1 1 ? -1.719 2.062 -20.766 1 59.16 1 MET B O 1
ATOM 903 N N . THR B 1 2 ? -0.649 0.203 -21.172 1 80.31 2 THR B N 1
ATOM 904 C CA . THR B 1 2 ? -1.453 -0.517 -20.203 1 80.31 2 THR B CA 1
ATOM 905 C C . THR B 1 2 ? -1.139 -0.037 -18.781 1 80.31 2 THR B C 1
ATOM 907 O O . THR B 1 2 ? 0.028 0.158 -18.438 1 80.31 2 THR B O 1
ATOM 910 N N . SER B 1 3 ? -2.137 0.24 -18.062 1 93.38 3 SER B N 1
ATOM 911 C CA . SER B 1 3 ? -1.968 0.759 -16.703 1 93.38 3 SER B CA 1
ATOM 912 C C . SER B 1 3 ? -1.406 -0.306 -15.773 1 93.38 3 SER B C 1
ATOM 914 O O . SER B 1 3 ? -1.433 -1.497 -16.094 1 93.38 3 SER B O 1
ATOM 916 N N . SER B 1 4 ? -0.798 0.089 -14.703 1 97.19 4 SER B N 1
ATOM 917 C CA . SER B 1 4 ? -0.346 -0.843 -13.672 1 97.19 4 SER B CA 1
ATOM 918 C C . SER B 1 4 ? -1.492 -1.719 -13.18 1 97.19 4 SER B C 1
ATOM 920 O O . SER B 1 4 ? -1.31 -2.914 -12.945 1 97.19 4 SER B O 1
ATOM 922 N N . MET B 1 5 ? -2.67 -1.13 -13.031 1 97.69 5 MET B N 1
ATOM 923 C CA . MET B 1 5 ? -3.846 -1.903 -12.641 1 97.69 5 MET B CA 1
ATOM 924 C C . MET B 1 5 ? -4.117 -3.02 -13.648 1 97.69 5 MET B C 1
ATOM 926 O O . MET B 1 5 ? -4.391 -4.156 -13.258 1 97.69 5 MET B O 1
ATOM 930 N N . ASP B 1 6 ? -4.062 -2.701 -14.922 1 97.88 6 ASP B N 1
ATOM 931 C CA . ASP B 1 6 ? -4.301 -3.691 -15.969 1 97.88 6 ASP B CA 1
ATOM 932 C C . ASP B 1 6 ? -3.281 -4.824 -15.891 1 97.88 6 ASP B C 1
ATOM 934 O O . ASP B 1 6 ? -3.631 -5.992 -16.062 1 97.88 6 ASP B O 1
ATOM 938 N N . LYS B 1 7 ? -2.072 -4.477 -15.68 1 98.44 7 LYS B N 1
ATOM 939 C CA . LYS B 1 7 ? -1.009 -5.477 -15.602 1 98.44 7 LYS B CA 1
ATOM 940 C C . LYS B 1 7 ? -1.198 -6.391 -14.398 1 98.44 7 LYS B C 1
ATOM 942 O O . LYS B 1 7 ? -1.002 -7.605 -14.492 1 98.44 7 LYS B O 1
ATOM 947 N N . VAL B 1 8 ? -1.509 -5.844 -13.25 1 98.69 8 VAL B N 1
ATOM 948 C CA . VAL B 1 8 ? -1.772 -6.609 -12.031 1 98.69 8 VAL B CA 1
ATOM 949 C C . VAL B 1 8 ? -2.938 -7.566 -12.266 1 98.69 8 VAL B C 1
ATOM 951 O O . VAL B 1 8 ? -2.859 -8.75 -11.922 1 98.69 8 VAL B O 1
ATOM 954 N N . ASN B 1 9 ? -4.004 -7.051 -12.906 1 98.44 9 ASN B N 1
ATOM 955 C CA . ASN B 1 9 ? -5.176 -7.875 -13.18 1 98.44 9 ASN B CA 1
ATOM 956 C C . ASN B 1 9 ? -4.852 -9 -14.156 1 98.44 9 ASN B C 1
ATOM 958 O O . ASN B 1 9 ? -5.328 -10.125 -14 1 98.44 9 ASN B O 1
ATOM 962 N N . GLN B 1 10 ? -4.121 -8.625 -15.164 1 98.31 10 GLN B N 1
ATOM 963 C CA . GLN B 1 10 ? -3.723 -9.641 -16.125 1 98.31 10 GLN B CA 1
ATOM 964 C C . GLN B 1 10 ? -2.93 -10.758 -15.445 1 98.31 10 GLN B C 1
ATOM 966 O O . GLN B 1 10 ? -3.16 -11.938 -15.711 1 98.31 10 GLN B O 1
ATOM 971 N N . PHE B 1 11 ? -1.948 -10.406 -14.617 1 98.62 11 PHE B N 1
ATOM 972 C CA . PHE B 1 11 ? -1.146 -11.359 -13.852 1 98.62 11 PHE B CA 1
ATOM 973 C C . PHE B 1 11 ? -2.035 -12.281 -13.031 1 98.62 11 PHE B C 1
ATOM 975 O O . PHE B 1 11 ? -1.875 -13.5 -13.07 1 98.62 11 PHE B O 1
ATOM 982 N N . ARG B 1 12 ? -2.91 -11.711 -12.312 1 98.12 12 ARG B N 1
ATOM 983 C CA . ARG B 1 12 ? -3.824 -12.422 -11.422 1 98.12 12 ARG B CA 1
ATOM 984 C C . ARG B 1 12 ? -4.77 -13.32 -12.219 1 98.12 12 ARG B C 1
ATOM 986 O O . ARG B 1 12 ? -4.988 -14.477 -11.859 1 98.12 12 ARG B O 1
ATOM 993 N N . ASP B 1 13 ? -5.348 -12.805 -13.359 1 98.25 13 ASP B N 1
ATOM 994 C CA . ASP B 1 13 ? -6.34 -13.516 -14.164 1 98.25 13 ASP B CA 1
ATOM 995 C C . ASP B 1 13 ? -5.707 -14.695 -14.891 1 98.25 13 ASP B C 1
ATOM 997 O O . ASP B 1 13 ? -6.324 -15.758 -15.008 1 98.25 13 ASP B O 1
ATOM 1001 N N . GLU B 1 14 ? -4.52 -14.508 -15.344 1 98.38 14 GLU B N 1
ATOM 1002 C CA . GLU B 1 14 ? -3.812 -15.586 -16.031 1 98.38 14 GLU B CA 1
ATOM 1003 C C . GLU B 1 14 ? -3.625 -16.797 -15.117 1 98.38 14 GLU B C 1
ATOM 1005 O O . GLU B 1 14 ? -3.564 -17.938 -15.586 1 98.38 14 GLU B O 1
ATOM 1010 N N . ARG B 1 15 ? -3.607 -16.547 -13.844 1 98.31 15 ARG B N 1
ATOM 1011 C CA . ARG B 1 15 ? -3.355 -17.609 -12.875 1 98.31 15 ARG B CA 1
ATOM 1012 C C . ARG B 1 15 ? -4.641 -18.016 -12.156 1 98.31 15 ARG B C 1
ATOM 1014 O O . ARG B 1 15 ? -4.617 -18.859 -11.266 1 98.31 15 ARG B O 1
ATOM 1021 N N . ASN B 1 16 ? -5.773 -17.391 -12.516 1 98.25 16 ASN B N 1
ATOM 1022 C CA . ASN B 1 16 ? -7.082 -17.609 -11.914 1 98.25 16 ASN B CA 1
ATOM 1023 C C . ASN B 1 16 ? -7.023 -17.5 -10.391 1 98.25 16 ASN B C 1
ATOM 1025 O O . ASN B 1 16 ? -7.512 -18.391 -9.688 1 98.25 16 ASN B O 1
ATOM 1029 N N . TRP B 1 17 ? -6.406 -16.422 -9.93 1 98.06 17 TRP B N 1
ATOM 1030 C CA . TRP B 1 17 ? -6.098 -16.297 -8.508 1 98.06 17 TRP B CA 1
ATOM 1031 C C . TRP B 1 17 ? -7.184 -15.516 -7.777 1 98.06 17 TRP B C 1
ATOM 1033 O O . TRP B 1 17 ? -7.23 -15.5 -6.547 1 98.06 17 TRP B O 1
ATOM 1043 N N . ARG B 1 18 ? -8.094 -14.867 -8.477 1 97.44 18 ARG B N 1
ATOM 1044 C CA . ARG B 1 18 ? -9.125 -14.062 -7.836 1 97.44 18 ARG B CA 1
ATOM 1045 C C . ARG B 1 18 ? -9.914 -14.891 -6.824 1 97.44 18 ARG B C 1
ATOM 1047 O O . ARG B 1 18 ? -10.328 -14.375 -5.781 1 97.44 18 ARG B O 1
ATOM 1054 N N . GLN B 1 19 ? -10.141 -16.109 -7.102 1 97.12 19 GLN B N 1
ATOM 1055 C CA . GLN B 1 19 ? -10.922 -16.984 -6.238 1 97.12 19 GLN B CA 1
ATOM 1056 C C . GLN B 1 19 ? -10.25 -17.172 -4.879 1 97.12 19 GLN B C 1
ATOM 1058 O O . GLN B 1 19 ? -10.906 -17.5 -3.893 1 97.12 19 GLN B O 1
ATOM 1063 N N . PHE B 1 20 ? -8.914 -16.906 -4.746 1 97.19 20 PHE B N 1
ATOM 1064 C CA . PHE B 1 20 ? -8.156 -17.094 -3.51 1 97.19 20 PHE B CA 1
ATOM 1065 C C . PHE B 1 20 ? -7.941 -15.758 -2.811 1 97.19 20 PHE B C 1
ATOM 1067 O O . PHE B 1 20 ? -7.391 -15.711 -1.709 1 97.19 20 PHE B O 1
ATOM 1074 N N . HIS B 1 21 ? -8.359 -14.641 -3.451 1 97.81 21 HIS B N 1
ATOM 1075 C CA . HIS B 1 21 ? -7.977 -13.305 -3.002 1 97.81 21 HIS B CA 1
ATOM 1076 C C . HIS B 1 21 ? -9.188 -12.516 -2.525 1 97.81 21 HIS B C 1
ATOM 1078 O O . HIS B 1 21 ? -9.531 -11.484 -3.105 1 97.81 21 HIS B O 1
ATOM 1084 N N . ASN B 1 22 ? -9.742 -13.039 -1.392 1 98.31 22 ASN B N 1
ATOM 1085 C CA . ASN B 1 22 ? -10.797 -12.203 -0.826 1 98.31 22 ASN B CA 1
ATOM 1086 C C . ASN B 1 22 ? -10.234 -10.977 -0.118 1 98.31 22 ASN B C 1
ATOM 1088 O O . ASN B 1 22 ? -9.016 -10.875 0.075 1 98.31 22 ASN B O 1
ATOM 1092 N N . GLU B 1 23 ? -11.062 -10.078 0.21 1 98.94 23 GLU B N 1
ATOM 1093 C CA . GLU B 1 23 ? -10.656 -8.758 0.679 1 98.94 23 GLU B CA 1
ATOM 1094 C C . GLU B 1 23 ? -9.922 -8.844 2.014 1 98.94 23 GLU B C 1
ATOM 1096 O O . GLU B 1 23 ? -8.984 -8.086 2.266 1 98.94 23 GLU B O 1
ATOM 1101 N N . LYS B 1 24 ? -10.352 -9.75 2.906 1 98.88 24 LYS B N 1
ATOM 1102 C CA . LYS B 1 24 ? -9.664 -9.945 4.18 1 98.88 24 LYS B CA 1
ATOM 1103 C C . LYS B 1 24 ? -8.242 -10.461 3.965 1 98.88 24 LYS B C 1
ATOM 1105 O O . LYS B 1 24 ? -7.297 -9.961 4.578 1 98.88 24 LYS B O 1
ATOM 1110 N N . ASP B 1 25 ? -8.047 -11.375 3.057 1 98.75 25 ASP B N 1
ATOM 1111 C CA . ASP B 1 25 ? -6.734 -11.945 2.787 1 98.75 25 ASP B CA 1
ATOM 1112 C C . ASP B 1 25 ? -5.84 -10.945 2.057 1 98.75 25 ASP B C 1
ATOM 1114 O O . ASP B 1 25 ? -4.625 -10.93 2.258 1 98.75 25 ASP B O 1
ATOM 1118 N N . LEU B 1 26 ? -6.457 -10.109 1.229 1 98.88 26 LEU B N 1
ATOM 1119 C CA . LEU B 1 26 ? -5.676 -9.062 0.572 1 98.88 26 LEU B CA 1
ATOM 1120 C C . LEU B 1 26 ? -5.191 -8.031 1.581 1 98.88 26 LEU B C 1
ATOM 1122 O O . LEU B 1 26 ? -4.043 -7.582 1.518 1 98.88 26 LEU B O 1
ATOM 1126 N N . ALA B 1 27 ? -6.07 -7.703 2.539 1 98.94 27 ALA B N 1
ATOM 1127 C CA . ALA B 1 27 ? -5.645 -6.801 3.607 1 98.94 27 ALA B CA 1
ATOM 1128 C C . ALA B 1 27 ? -4.516 -7.418 4.426 1 98.94 27 ALA B C 1
ATOM 1130 O O . ALA B 1 27 ? -3.57 -6.723 4.809 1 98.94 27 ALA B O 1
ATOM 1131 N N . LEU B 1 28 ? -4.609 -8.656 4.691 1 98.88 28 LEU B N 1
ATOM 1132 C CA . LEU B 1 28 ? -3.553 -9.383 5.383 1 98.88 28 LEU B CA 1
ATOM 1133 C C . LEU B 1 28 ? -2.25 -9.328 4.594 1 98.88 28 LEU B C 1
ATOM 1135 O O . LEU B 1 28 ? -1.187 -9.062 5.16 1 98.88 28 LEU B O 1
ATOM 1139 N N . SER B 1 29 ? -2.285 -9.594 3.293 1 98.88 29 SER B N 1
ATOM 1140 C CA . SER B 1 29 ? -1.107 -9.562 2.434 1 98.88 29 SER B CA 1
ATOM 1141 C C . SER B 1 29 ? -0.47 -8.172 2.426 1 98.88 29 SER B C 1
ATOM 1143 O O . SER B 1 29 ? 0.756 -8.047 2.463 1 98.88 29 SER B O 1
ATOM 1145 N N . ILE B 1 30 ? -1.33 -7.133 2.34 1 98.94 30 ILE B N 1
ATOM 1146 C CA . ILE B 1 30 ? -0.817 -5.77 2.396 1 98.94 30 ILE B CA 1
ATOM 1147 C C . ILE B 1 30 ? -0.05 -5.559 3.699 1 98.94 30 ILE B C 1
ATOM 1149 O O . ILE B 1 30 ? 1.05 -5 3.697 1 98.94 30 ILE B O 1
ATOM 1153 N N . THR B 1 31 ? -0.592 -6.051 4.82 1 98.94 31 THR B N 1
ATOM 1154 C CA . THR B 1 31 ? 0.028 -5.91 6.133 1 98.94 31 THR B CA 1
ATOM 1155 C C . THR B 1 31 ? 1.357 -6.656 6.188 1 98.94 31 THR B C 1
ATOM 1157 O O . THR B 1 31 ? 2.352 -6.129 6.695 1 98.94 31 THR B O 1
ATOM 1160 N N . LEU B 1 32 ? 1.396 -7.836 5.641 1 98.88 32 LEU B N 1
ATOM 1161 C CA . LEU B 1 32 ? 2.619 -8.633 5.633 1 98.88 32 LEU B CA 1
ATOM 1162 C C . LEU B 1 32 ? 3.705 -7.953 4.809 1 98.88 32 LEU B C 1
ATOM 1164 O O . LEU B 1 32 ? 4.848 -7.836 5.254 1 98.88 32 LEU B O 1
ATOM 1168 N N . GLU B 1 33 ? 3.377 -7.488 3.607 1 98.94 33 GLU B N 1
ATOM 1169 C CA . GLU B 1 33 ? 4.367 -6.844 2.75 1 98.94 33 GLU B CA 1
ATOM 1170 C C . GLU B 1 33 ? 4.832 -5.516 3.344 1 98.94 33 GLU B C 1
ATOM 1172 O O . GLU B 1 33 ? 5.988 -5.125 3.172 1 98.94 33 GLU B O 1
ATOM 1177 N N . ALA B 1 34 ? 3.898 -4.781 3.971 1 98.94 34 ALA B N 1
ATOM 1178 C CA . ALA B 1 34 ? 4.297 -3.566 4.676 1 98.94 34 ALA B C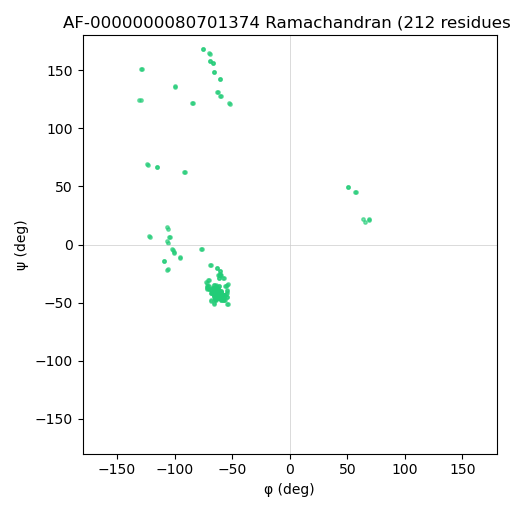A 1
ATOM 1179 C C . ALA B 1 34 ? 5.297 -3.879 5.785 1 98.94 34 ALA B C 1
ATOM 1181 O O . ALA B 1 34 ? 6.246 -3.125 6.004 1 98.94 34 ALA B O 1
ATOM 1182 N N . SER B 1 35 ? 5.074 -4.965 6.492 1 98.94 35 SER B N 1
ATOM 1183 C CA . SER B 1 35 ? 6 -5.387 7.535 1 98.94 35 SER B CA 1
ATOM 1184 C C . SER B 1 35 ? 7.355 -5.766 6.949 1 98.94 35 SER B C 1
ATOM 1186 O O . SER B 1 35 ? 8.398 -5.484 7.551 1 98.94 35 SER B O 1
ATOM 1188 N N . GLU B 1 36 ? 7.348 -6.441 5.777 1 98.94 36 GLU B N 1
ATOM 1189 C CA . GLU B 1 36 ? 8.609 -6.762 5.117 1 98.94 36 GLU B CA 1
ATOM 1190 C C . GLU B 1 36 ? 9.352 -5.496 4.699 1 98.94 36 GLU B C 1
ATOM 1192 O O . GLU B 1 36 ? 10.578 -5.43 4.801 1 98.94 36 GLU B O 1
ATOM 1197 N N . LEU B 1 37 ? 8.633 -4.539 4.234 1 98.94 37 LEU B N 1
ATOM 1198 C CA . LEU B 1 37 ? 9.211 -3.242 3.906 1 98.94 37 LEU B CA 1
ATOM 1199 C C . LEU B 1 37 ? 9.852 -2.605 5.137 1 98.94 37 LEU B C 1
ATOM 1201 O O . LEU B 1 37 ? 10.984 -2.127 5.074 1 98.94 37 LEU B O 1
ATOM 1205 N N . LEU B 1 38 ? 9.141 -2.611 6.281 1 98.94 38 LEU B N 1
ATOM 1206 C CA . LEU B 1 38 ? 9.625 -2.006 7.516 1 98.94 38 LEU B CA 1
ATOM 1207 C C . LEU B 1 38 ? 10.852 -2.748 8.039 1 98.94 38 LEU B C 1
ATOM 1209 O O . LEU B 1 38 ? 11.75 -2.135 8.609 1 98.94 38 LEU B O 1
ATOM 1213 N N . GLU B 1 39 ? 10.852 -4.023 7.836 1 98.94 39 GLU B N 1
ATOM 1214 C CA . GLU B 1 39 ? 11.945 -4.867 8.305 1 98.94 39 GLU B CA 1
ATOM 1215 C C . GLU B 1 39 ? 13.281 -4.414 7.723 1 98.94 39 GLU B C 1
ATOM 1217 O O . GLU B 1 39 ? 14.32 -4.555 8.367 1 98.94 39 GLU B O 1
ATOM 1222 N N . ILE B 1 40 ? 13.312 -3.824 6.562 1 98.88 40 ILE B N 1
ATOM 1223 C CA . ILE B 1 40 ? 14.523 -3.354 5.895 1 98.88 40 ILE B CA 1
ATOM 1224 C C . ILE B 1 40 ? 15.219 -2.314 6.77 1 98.88 40 ILE B C 1
ATOM 1226 O O . ILE B 1 40 ? 16.453 -2.209 6.754 1 98.88 40 ILE B O 1
ATOM 1230 N N . PHE B 1 41 ? 14.414 -1.641 7.602 1 98.88 41 PHE B N 1
ATOM 1231 C CA . PHE B 1 41 ? 14.938 -0.554 8.422 1 98.88 41 PHE B CA 1
ATOM 1232 C C . PHE B 1 41 ? 15.188 -1.025 9.852 1 98.88 41 PHE B C 1
ATOM 1234 O O . PHE B 1 41 ? 15.617 -0.246 10.703 1 98.88 41 PHE B O 1
ATOM 1241 N N . GLN B 1 42 ? 14.766 -2.281 10.195 1 98.69 42 GLN B N 1
ATOM 1242 C CA . GLN B 1 42 ? 14.898 -2.779 11.562 1 98.69 42 GLN B CA 1
ATOM 1243 C C . GLN B 1 42 ? 16.328 -2.621 12.07 1 98.69 42 GLN B C 1
ATOM 1245 O O . GLN B 1 42 ? 17.281 -3.051 11.414 1 98.69 42 GLN B O 1
ATOM 1250 N N . TRP B 1 43 ? 16.578 -1.952 13.086 1 98.5 43 TRP B N 1
ATOM 1251 C CA . TRP B 1 43 ? 17.844 -1.688 13.773 1 98.5 43 TRP B CA 1
ATOM 1252 C C . TRP B 1 43 ? 18.75 -0.801 12.922 1 98.5 43 TRP B C 1
ATOM 1254 O O . TRP B 1 43 ? 19.969 -0.829 13.07 1 98.5 43 TRP B O 1
ATOM 1264 N N . LYS B 1 44 ? 18.266 -0.017 11.969 1 98.62 44 LYS B N 1
ATOM 1265 C CA . LYS B 1 44 ? 18.984 0.891 11.078 1 98.62 44 LYS B CA 1
ATOM 1266 C C . LYS B 1 44 ? 18.359 2.283 11.094 1 98.62 44 LYS B C 1
ATOM 1268 O O . LYS B 1 44 ? 17.172 2.432 11.375 1 98.62 44 LYS B O 1
ATOM 1273 N N . THR B 1 45 ? 19.234 3.238 10.836 1 98.5 45 THR B N 1
ATOM 1274 C CA . THR B 1 45 ? 18.688 4.559 10.531 1 98.5 45 THR B CA 1
ATOM 1275 C C . THR B 1 45 ? 18 4.559 9.172 1 98.5 45 THR B C 1
ATOM 1277 O O . THR B 1 45 ? 18.156 3.611 8.391 1 98.5 45 THR B O 1
ATOM 1280 N N . ALA B 1 46 ? 17.203 5.566 8.898 1 98.62 46 ALA B N 1
ATOM 1281 C CA . ALA B 1 46 ? 16.578 5.688 7.582 1 98.62 46 ALA B CA 1
ATOM 1282 C C . ALA B 1 46 ? 17.625 5.66 6.473 1 98.62 46 ALA B C 1
ATOM 1284 O O . ALA B 1 46 ? 17.453 4.957 5.473 1 98.62 46 ALA B O 1
ATOM 1285 N N . ALA B 1 47 ? 18.688 6.43 6.703 1 98.38 47 ALA B N 1
ATOM 1286 C CA . ALA B 1 47 ? 19.734 6.543 5.695 1 98.38 47 ALA B CA 1
ATOM 1287 C C . ALA B 1 47 ? 20.375 5.188 5.414 1 98.38 47 ALA B C 1
ATOM 1289 O O . ALA B 1 47 ? 20.641 4.844 4.262 1 98.38 47 ALA B O 1
ATOM 1290 N N . GLU B 1 48 ? 20.625 4.422 6.449 1 98.69 48 GLU B N 1
ATOM 1291 C CA . GLU B 1 48 ? 21.203 3.092 6.301 1 98.69 48 GLU B CA 1
ATOM 1292 C C . GLU B 1 48 ? 20.25 2.156 5.562 1 98.69 48 GLU B C 1
ATOM 1294 O O . GLU B 1 48 ? 20.688 1.365 4.719 1 98.69 48 GLU B O 1
ATOM 1299 N N . GLY B 1 49 ? 18.984 2.189 5.902 1 98.62 49 GLY B N 1
ATOM 1300 C CA . GLY B 1 49 ? 18 1.337 5.27 1 98.62 49 GLY B CA 1
ATOM 1301 C C . GLY B 1 49 ? 17.859 1.588 3.779 1 98.62 49 GLY B C 1
ATOM 1302 O O . GLY B 1 49 ? 17.719 0.647 2.994 1 98.62 49 GLY B O 1
ATOM 1303 N N . VAL B 1 50 ? 17.984 2.811 3.381 1 98.69 50 VAL B N 1
ATOM 1304 C CA . VAL B 1 50 ? 17.781 3.211 1.992 1 98.69 50 VAL B CA 1
ATOM 1305 C C . VAL B 1 50 ? 18.891 2.635 1.117 1 98.69 50 VAL B C 1
ATOM 1307 O O . VAL B 1 50 ? 18.719 2.49 -0.096 1 98.69 50 VAL B O 1
ATOM 1310 N N . GLU B 1 51 ? 19.984 2.227 1.733 1 98.5 51 GLU B N 1
ATOM 1311 C CA . GLU B 1 51 ? 21.094 1.622 0.981 1 98.5 51 GLU B CA 1
ATOM 1312 C C . GLU B 1 51 ? 20.641 0.339 0.287 1 98.5 51 GLU B C 1
ATOM 1314 O O . GLU B 1 51 ? 21.219 -0.058 -0.728 1 98.5 51 GLU B O 1
ATOM 1319 N N . ASN B 1 52 ? 19.672 -0.333 0.858 1 98.44 52 ASN B N 1
ATOM 1320 C CA . ASN B 1 52 ? 19.078 -1.496 0.207 1 98.44 52 ASN B CA 1
ATOM 1321 C C . ASN B 1 52 ? 17.875 -1.107 -0.646 1 98.44 52 ASN B C 1
ATOM 1323 O O . ASN B 1 52 ? 16.781 -1.642 -0.463 1 98.44 52 ASN B O 1
ATOM 1327 N N . LEU B 1 53 ? 18.156 -0.333 -1.59 1 98.69 53 LEU B N 1
ATOM 1328 C CA . LEU B 1 53 ? 17.109 0.273 -2.41 1 98.69 53 LEU B CA 1
ATOM 1329 C C . LEU B 1 53 ? 16.328 -0.792 -3.168 1 98.69 53 LEU B C 1
ATOM 1331 O O . LEU B 1 53 ? 15.109 -0.674 -3.33 1 98.69 53 LEU B O 1
ATOM 1335 N N . ASP B 1 54 ? 17.016 -1.829 -3.621 1 98.62 54 ASP B N 1
ATOM 1336 C CA . ASP B 1 54 ? 16.344 -2.875 -4.387 1 98.62 54 ASP B CA 1
ATOM 1337 C C . ASP B 1 54 ? 15.305 -3.6 -3.537 1 98.62 54 ASP B C 1
ATOM 1339 O O . ASP B 1 54 ? 14.219 -3.922 -4.02 1 98.62 54 ASP B O 1
ATOM 1343 N N . ALA B 1 55 ? 15.648 -3.881 -2.295 1 98.81 55 ALA B N 1
ATOM 1344 C CA . ALA B 1 55 ? 14.688 -4.52 -1.392 1 98.81 55 ALA B CA 1
ATOM 1345 C C . ALA B 1 55 ? 13.484 -3.613 -1.139 1 98.81 55 ALA B C 1
ATOM 1347 O O . ALA B 1 55 ? 12.352 -4.09 -1.053 1 98.81 55 ALA B O 1
ATOM 1348 N N . ILE B 1 56 ? 13.734 -2.307 -1.025 1 98.94 56 ILE B N 1
ATOM 1349 C CA . ILE B 1 56 ? 12.656 -1.351 -0.818 1 98.94 56 ILE B CA 1
ATOM 1350 C C . ILE B 1 56 ? 11.727 -1.345 -2.033 1 98.94 56 ILE B C 1
ATOM 1352 O O . ILE B 1 56 ? 10.508 -1.4 -1.892 1 98.94 56 ILE B O 1
ATOM 1356 N N . LYS B 1 57 ? 12.336 -1.294 -3.223 1 98.94 57 LYS B N 1
ATOM 1357 C CA . LYS B 1 57 ? 11.539 -1.317 -4.449 1 98.94 57 LYS B CA 1
ATOM 1358 C C . LYS B 1 57 ? 10.648 -2.555 -4.504 1 98.94 57 LYS B C 1
ATOM 1360 O O . LYS B 1 57 ? 9.469 -2.459 -4.832 1 98.94 57 LYS B O 1
ATOM 1365 N N . ASP B 1 58 ? 11.234 -3.695 -4.125 1 98.88 58 ASP B N 1
ATOM 1366 C CA . ASP B 1 58 ? 10.516 -4.961 -4.207 1 98.88 58 ASP B CA 1
ATOM 1367 C C . ASP B 1 58 ? 9.328 -4.98 -3.24 1 98.88 58 ASP B C 1
ATOM 1369 O O . ASP B 1 58 ? 8.211 -5.309 -3.633 1 98.88 58 ASP B O 1
ATOM 1373 N N . GLU B 1 59 ? 9.594 -4.641 -1.996 1 98.94 59 GLU B N 1
ATOM 1374 C CA . GLU B 1 59 ? 8.539 -4.738 -0.987 1 98.94 59 GLU B CA 1
ATOM 1375 C C . GLU B 1 59 ? 7.484 -3.654 -1.185 1 98.94 59 GLU B C 1
ATOM 1377 O O . GLU B 1 59 ? 6.301 -3.879 -0.924 1 98.94 59 GLU B O 1
ATOM 1382 N N . LEU B 1 60 ? 7.941 -2.443 -1.581 1 98.94 60 LEU B N 1
ATOM 1383 C CA . LEU B 1 60 ? 6.98 -1.385 -1.879 1 98.94 60 LEU B CA 1
ATOM 1384 C C . LEU B 1 60 ? 6.074 -1.784 -3.037 1 98.94 60 LEU B C 1
ATOM 1386 O O . LEU B 1 60 ? 4.867 -1.542 -2.998 1 98.94 60 LEU B O 1
ATOM 1390 N N . ALA B 1 61 ? 6.652 -2.379 -4.062 1 98.94 61 ALA B N 1
ATOM 1391 C CA . ALA B 1 61 ? 5.859 -2.871 -5.188 1 98.94 61 ALA B CA 1
ATOM 1392 C C . ALA B 1 61 ? 4.844 -3.91 -4.73 1 98.94 61 ALA B C 1
ATOM 1394 O O . ALA B 1 61 ? 3.691 -3.9 -5.176 1 98.94 61 ALA B O 1
ATOM 1395 N N . ASP B 1 62 ? 5.23 -4.801 -3.842 1 98.94 62 ASP B N 1
ATOM 1396 C CA . ASP B 1 62 ? 4.312 -5.824 -3.344 1 98.94 62 ASP B CA 1
ATOM 1397 C C . ASP B 1 62 ? 3.15 -5.191 -2.582 1 98.94 62 ASP B C 1
ATOM 1399 O O . ASP B 1 62 ? 2.002 -5.613 -2.73 1 98.94 62 ASP B O 1
ATOM 1403 N N . VAL B 1 63 ? 3.449 -4.176 -1.737 1 99 63 VAL B N 1
ATOM 1404 C CA . VAL B 1 63 ? 2.393 -3.441 -1.048 1 99 63 VAL B CA 1
ATOM 1405 C C . VAL B 1 63 ? 1.418 -2.859 -2.068 1 99 63 VAL B C 1
ATOM 1407 O O . VAL B 1 63 ? 0.202 -3.01 -1.929 1 99 63 VAL B O 1
ATOM 1410 N N . LEU B 1 64 ? 1.94 -2.232 -3.088 1 98.94 64 LEU B N 1
ATOM 1411 C CA . LEU B 1 64 ? 1.126 -1.561 -4.094 1 98.94 64 LEU B CA 1
ATOM 1412 C C . LEU B 1 64 ? 0.32 -2.57 -4.902 1 98.94 64 LEU B C 1
ATOM 1414 O O . LEU B 1 64 ? -0.862 -2.352 -5.18 1 98.94 64 LEU B O 1
ATOM 1418 N N . ILE B 1 65 ? 0.9 -3.686 -5.273 1 98.94 65 ILE B N 1
ATOM 1419 C CA . ILE B 1 65 ? 0.232 -4.711 -6.07 1 98.94 65 ILE B CA 1
ATOM 1420 C C . ILE B 1 65 ? -0.976 -5.25 -5.305 1 98.94 65 ILE B C 1
ATOM 1422 O O . ILE B 1 65 ? -2.086 -5.293 -5.84 1 98.94 65 ILE B O 1
ATOM 1426 N N . TYR B 1 66 ? -0.818 -5.559 -4.047 1 98.94 66 TYR B N 1
ATOM 1427 C CA . TYR B 1 66 ? -1.938 -6.086 -3.275 1 98.94 66 TYR B CA 1
ATOM 1428 C C . TYR B 1 66 ? -2.984 -5.008 -3.025 1 98.94 66 TYR B C 1
ATOM 1430 O O . TYR B 1 66 ? -4.184 -5.297 -2.973 1 98.94 66 TYR B O 1
ATOM 1438 N N . ALA B 1 67 ? -2.533 -3.77 -2.816 1 98.94 67 ALA B N 1
ATOM 1439 C CA . ALA B 1 67 ? -3.48 -2.666 -2.678 1 98.94 67 ALA B CA 1
ATOM 1440 C C . ALA B 1 67 ? -4.332 -2.514 -3.936 1 98.94 67 ALA B C 1
ATOM 1442 O O . ALA B 1 67 ? -5.539 -2.287 -3.85 1 98.94 67 ALA B O 1
ATOM 1443 N N . TYR B 1 68 ? -3.686 -2.643 -5.082 1 98.88 68 TYR B N 1
ATOM 1444 C CA . TYR B 1 68 ? -4.398 -2.551 -6.348 1 98.88 68 TYR B CA 1
ATOM 1445 C C . TYR B 1 68 ? -5.379 -3.709 -6.508 1 98.88 68 TYR B C 1
ATOM 1447 O O . TYR B 1 68 ? -6.5 -3.52 -6.984 1 98.88 68 TYR B O 1
ATOM 1455 N N . MET B 1 69 ? -4.984 -4.91 -6.094 1 98.81 69 MET B N 1
ATOM 1456 C CA . MET B 1 69 ? -5.879 -6.062 -6.156 1 98.81 69 MET B CA 1
ATOM 1457 C C . MET B 1 69 ? -7.113 -5.84 -5.289 1 98.81 69 MET B C 1
ATOM 1459 O O . MET B 1 69 ? -8.234 -6.145 -5.703 1 98.81 69 MET B O 1
ATOM 1463 N N . LEU B 1 70 ? -6.906 -5.285 -4.117 1 98.94 70 LEU B N 1
ATOM 1464 C CA . LEU B 1 70 ? -8.023 -5.02 -3.215 1 98.94 70 LEU B CA 1
ATOM 1465 C C . LEU B 1 70 ? -8.969 -3.982 -3.812 1 98.94 70 LEU B C 1
ATOM 1467 O O . LEU B 1 70 ? -10.188 -4.16 -3.785 1 98.94 70 LEU B O 1
ATOM 1471 N N . ALA B 1 71 ? -8.398 -2.893 -4.312 1 98.88 71 ALA B N 1
ATOM 1472 C CA . ALA B 1 71 ? -9.211 -1.868 -4.957 1 98.88 71 ALA B CA 1
ATOM 1473 C C . ALA B 1 71 ? -10.031 -2.459 -6.102 1 98.88 71 ALA B C 1
ATOM 1475 O O . ALA B 1 71 ? -11.219 -2.148 -6.25 1 98.88 71 ALA B O 1
ATOM 1476 N N . ASP B 1 72 ? -9.414 -3.277 -6.887 1 98.75 72 ASP B N 1
ATOM 1477 C CA . ASP B 1 72 ? -10.086 -3.887 -8.031 1 98.75 72 ASP B CA 1
ATOM 1478 C C . ASP B 1 72 ? -11.227 -4.793 -7.578 1 98.75 72 ASP B C 1
ATOM 1480 O O . ASP B 1 72 ? -12.312 -4.773 -8.164 1 98.75 72 ASP B O 1
ATOM 1484 N N . ASN B 1 73 ? -10.984 -5.598 -6.543 1 98.62 73 ASN B N 1
ATOM 1485 C CA . ASN B 1 73 ? -12.031 -6.469 -6.012 1 98.62 73 ASN B CA 1
ATOM 1486 C C . ASN B 1 73 ? -13.289 -5.688 -5.664 1 98.62 73 ASN B C 1
ATOM 1488 O O . ASN B 1 73 ? -14.398 -6.215 -5.77 1 98.62 73 ASN B O 1
ATOM 1492 N N . LEU B 1 74 ? -13.07 -4.484 -5.219 1 98.75 74 LEU B N 1
ATOM 1493 C CA . LEU B 1 74 ? -14.164 -3.689 -4.668 1 98.75 74 LEU B CA 1
ATOM 1494 C C . LEU B 1 74 ? -14.602 -2.617 -5.656 1 98.75 74 LEU B C 1
ATOM 1496 O O . LEU B 1 74 ? -15.367 -1.717 -5.305 1 98.75 74 LEU B O 1
ATOM 1500 N N . ASN B 1 75 ? -14.031 -2.656 -6.867 1 98.31 75 ASN B N 1
ATOM 1501 C CA . ASN B 1 75 ? -14.344 -1.706 -7.93 1 98.31 75 ASN B CA 1
ATOM 1502 C C . ASN B 1 75 ? -14.086 -0.268 -7.488 1 98.31 75 ASN B C 1
ATOM 1504 O O . ASN B 1 75 ? -14.93 0.606 -7.688 1 98.31 75 ASN B O 1
ATOM 1508 N N . LEU B 1 76 ? -12.984 -0.059 -6.871 1 98.56 76 LEU B N 1
ATOM 1509 C CA . LEU B 1 76 ? -12.586 1.268 -6.418 1 98.56 76 LEU B CA 1
ATOM 1510 C C . LEU B 1 76 ? -11.586 1.896 -7.387 1 98.56 76 LEU B C 1
ATOM 1512 O O . LEU B 1 76 ? -10.695 1.213 -7.895 1 98.56 76 LEU B O 1
ATOM 1516 N N . ASP B 1 77 ? -11.789 3.141 -7.672 1 97.94 77 ASP B N 1
ATOM 1517 C CA . ASP B 1 77 ? -10.812 3.924 -8.414 1 97.94 77 ASP B CA 1
ATOM 1518 C C . ASP B 1 77 ? -9.742 4.496 -7.48 1 97.94 77 ASP B C 1
ATOM 1520 O O . ASP B 1 77 ? -10.055 5.281 -6.582 1 97.94 77 ASP B O 1
ATOM 1524 N N . ILE B 1 78 ? -8.578 4.195 -7.707 1 97.88 78 ILE B N 1
ATOM 1525 C CA . ILE B 1 78 ? -7.465 4.531 -6.828 1 97.88 78 ILE B CA 1
ATOM 1526 C C . ILE B 1 78 ? -7.312 6.051 -6.75 1 97.88 78 ILE B C 1
ATOM 1528 O O . ILE B 1 78 ? -7.125 6.605 -5.664 1 97.88 78 ILE B O 1
ATOM 1532 N N . ASP B 1 79 ? -7.355 6.734 -7.844 1 97.69 79 ASP B N 1
ATOM 1533 C CA . ASP B 1 79 ? -7.223 8.188 -7.84 1 97.69 79 ASP B CA 1
ATOM 1534 C C . ASP B 1 79 ? -8.344 8.836 -7.035 1 97.69 79 ASP B C 1
ATOM 1536 O O . ASP B 1 79 ? -8.109 9.797 -6.293 1 97.69 79 ASP B O 1
ATOM 1540 N N . ASP B 1 80 ? -9.547 8.289 -7.18 1 98.12 80 ASP B N 1
ATOM 1541 C CA . ASP B 1 80 ? -10.703 8.836 -6.477 1 98.12 80 ASP B CA 1
ATOM 1542 C C . ASP B 1 80 ? -10.547 8.672 -4.965 1 98.12 80 ASP B C 1
ATOM 1544 O O . ASP B 1 80 ? -10.828 9.602 -4.203 1 98.12 80 ASP B O 1
ATOM 1548 N N . ILE B 1 81 ? -10.125 7.449 -4.496 1 98.44 81 ILE B N 1
ATOM 1549 C CA . ILE B 1 81 ? -10.07 7.234 -3.055 1 98.44 81 ILE B CA 1
ATOM 1550 C C . ILE B 1 81 ? -8.93 8.055 -2.451 1 98.44 81 ILE B C 1
ATOM 1552 O O . ILE B 1 81 ? -9.039 8.547 -1.324 1 98.44 81 ILE B O 1
ATOM 1556 N N . ILE B 1 82 ? -7.875 8.281 -3.182 1 98.75 82 ILE B N 1
ATOM 1557 C CA . ILE B 1 82 ? -6.777 9.117 -2.707 1 98.75 82 ILE B CA 1
ATOM 1558 C C . ILE B 1 82 ? -7.238 10.57 -2.613 1 98.75 82 ILE B C 1
ATOM 1560 O O . ILE B 1 82 ? -7.016 11.234 -1.596 1 98.75 82 ILE B O 1
ATOM 1564 N N . GLU B 1 83 ? -7.875 11.031 -3.662 1 98.44 83 GLU B N 1
ATOM 1565 C CA . GLU B 1 83 ? -8.359 12.406 -3.676 1 98.44 83 GLU B CA 1
ATOM 1566 C C . GLU B 1 83 ? -9.312 12.672 -2.516 1 98.44 83 GLU B C 1
ATOM 1568 O O . GLU B 1 83 ? -9.195 13.68 -1.821 1 98.44 83 GLU B O 1
ATOM 1573 N N . ARG B 1 84 ? -10.25 11.805 -2.316 1 98.38 84 ARG B N 1
ATOM 1574 C CA . ARG B 1 84 ? -11.219 11.945 -1.236 1 98.38 84 ARG B CA 1
ATOM 1575 C C . ARG B 1 84 ? -10.531 11.969 0.123 1 98.38 84 ARG B C 1
ATOM 1577 O O . ARG B 1 84 ? -10.906 12.734 1.006 1 98.38 84 ARG B O 1
ATOM 1584 N N . LYS B 1 85 ? -9.555 11.086 0.31 1 98.81 85 LYS B N 1
ATOM 1585 C CA . LYS B 1 85 ? -8.844 11.039 1.584 1 98.81 85 LYS B CA 1
ATOM 1586 C C . LYS B 1 85 ? -8.039 12.312 1.811 1 98.81 85 LYS B C 1
ATOM 1588 O O . LYS B 1 85 ? -7.961 12.812 2.934 1 98.81 85 LYS B O 1
ATOM 1593 N N . LEU B 1 86 ? -7.441 12.852 0.752 1 98.62 86 LEU B N 1
ATOM 1594 C CA . LEU B 1 86 ? -6.68 14.086 0.869 1 98.62 86 LEU B CA 1
ATOM 1595 C C . LEU B 1 86 ? -7.582 15.25 1.26 1 98.62 86 LEU B C 1
ATOM 1597 O O . LEU B 1 86 ? -7.168 16.141 1.998 1 98.62 86 LEU B O 1
ATOM 1601 N N . ILE B 1 87 ? -8.773 15.273 0.707 1 98.38 87 ILE B N 1
ATOM 1602 C CA . ILE B 1 87 ? -9.742 16.297 1.09 1 98.38 87 ILE B CA 1
ATOM 1603 C C . ILE B 1 87 ? -10.008 16.219 2.592 1 98.38 87 ILE B C 1
ATOM 1605 O O . ILE B 1 87 ? -9.992 17.234 3.285 1 98.38 87 ILE B O 1
ATOM 1609 N N . LYS B 1 88 ? -10.195 15.031 3.141 1 98.5 88 LYS B N 1
ATOM 1610 C CA . LYS B 1 88 ? -10.391 14.852 4.574 1 98.5 88 LYS B CA 1
ATOM 1611 C C . LYS B 1 88 ? -9.164 15.289 5.363 1 98.5 88 LYS B C 1
ATOM 1613 O O . LYS B 1 88 ? -9.281 15.93 6.406 1 98.5 88 LYS B O 1
ATOM 1618 N N . ASN B 1 89 ? -7.98 14.914 4.867 1 98.25 89 ASN B N 1
ATOM 1619 C CA . ASN B 1 89 ? -6.738 15.258 5.543 1 98.25 89 ASN B CA 1
ATOM 1620 C C . ASN B 1 89 ? -6.516 16.766 5.57 1 98.25 89 ASN B C 1
ATOM 1622 O O . ASN B 1 89 ? -5.949 17.297 6.527 1 98.25 89 ASN B O 1
ATOM 1626 N N . LYS B 1 90 ? -6.938 17.438 4.496 1 98 90 LYS B N 1
ATOM 1627 C CA . LYS B 1 90 ? -6.824 18.891 4.457 1 98 90 LYS B CA 1
ATOM 1628 C C . LYS B 1 90 ? -7.664 19.547 5.555 1 98 90 LYS B C 1
ATOM 1630 O O . LYS B 1 90 ? -7.27 20.562 6.129 1 98 90 LYS B O 1
ATOM 1635 N N . GLU B 1 91 ? -8.781 18.984 5.801 1 97.94 91 GLU B N 1
ATOM 1636 C CA . GLU B 1 91 ? -9.641 19.484 6.867 1 97.94 91 GLU B CA 1
ATOM 1637 C C . GLU B 1 91 ? -9.023 19.25 8.242 1 97.94 91 GLU B C 1
ATOM 1639 O O . GLU B 1 91 ? -9.078 20.125 9.109 1 97.94 91 GLU B O 1
ATOM 1644 N N . LYS B 1 92 ? -8.438 18.078 8.43 1 97.5 92 LYS B N 1
ATOM 1645 C CA . LYS B 1 92 ? -7.816 17.719 9.703 1 97.5 92 LYS B CA 1
ATOM 1646 C C . LYS B 1 92 ? -6.516 18.5 9.922 1 97.5 92 LYS B C 1
ATOM 1648 O O . LYS B 1 92 ? -6.168 18.828 11.055 1 97.5 92 LYS B O 1
ATOM 1653 N N . TYR B 1 93 ? -5.805 18.703 8.797 1 98 93 TYR B N 1
ATOM 1654 C CA . TYR B 1 93 ? -4.488 19.328 8.852 1 98 93 TYR B CA 1
ATOM 1655 C C . TYR B 1 93 ? -4.441 20.578 7.977 1 98 93 TYR B C 1
ATOM 1657 O O . TYR B 1 93 ? -3.693 20.625 6.996 1 98 93 TYR B O 1
ATOM 1665 N N . PRO B 1 94 ? -5.184 21.609 8.414 1 97.75 94 PRO B N 1
ATOM 1666 C CA . PRO B 1 94 ? -5.109 22.859 7.645 1 97.75 94 PRO B CA 1
ATOM 1667 C C . PRO B 1 94 ? -3.699 23.438 7.602 1 97.75 94 PRO B C 1
ATOM 1669 O O . PRO B 1 94 ? -2.963 23.359 8.586 1 97.75 94 PRO B O 1
ATOM 1672 N N . VAL B 1 95 ? -3.375 23.984 6.469 1 97.56 95 VAL B N 1
ATOM 1673 C CA . VAL B 1 95 ? -2.023 24.484 6.242 1 97.56 95 VAL B CA 1
ATOM 1674 C C . VAL B 1 95 ? -1.636 25.469 7.348 1 97.56 95 VAL B C 1
ATOM 1676 O O . VAL B 1 95 ? -0.537 25.375 7.902 1 97.56 95 VAL B O 1
ATOM 1679 N N . GLU B 1 96 ? -2.523 26.312 7.723 1 96.94 96 GLU B N 1
ATOM 1680 C CA . GLU B 1 96 ? -2.254 27.375 8.68 1 96.94 96 GLU B CA 1
ATOM 1681 C C . GLU B 1 96 ? -1.847 26.828 10.031 1 96.94 96 GLU B C 1
ATOM 1683 O O . GLU B 1 96 ? -1.051 27.438 10.75 1 96.94 96 GLU B O 1
ATOM 1688 N N . LYS B 1 97 ? -2.273 25.641 10.336 1 96.69 97 LYS B N 1
ATOM 1689 C CA . LYS B 1 97 ? -2.006 25.078 11.656 1 96.69 97 LYS B CA 1
ATOM 1690 C C . LYS B 1 97 ? -0.933 24 11.578 1 96.69 97 LYS B C 1
ATOM 1692 O O . LYS B 1 97 ? -0.289 23.672 12.578 1 96.69 97 LYS B O 1
ATOM 1697 N N . SER B 1 98 ? -0.756 23.453 10.367 1 97.31 98 SER B N 1
ATOM 1698 C CA . SER B 1 98 ? 0.004 22.203 10.281 1 97.31 98 SER B CA 1
ATOM 1699 C C . SER B 1 98 ? 1.364 22.438 9.633 1 97.31 98 SER B C 1
ATOM 1701 O O . SER B 1 98 ? 2.254 21.578 9.727 1 97.31 98 SER B O 1
ATOM 1703 N N . ARG B 1 99 ? 1.532 23.562 9.016 1 97.19 99 ARG B N 1
ATOM 1704 C CA . ARG B 1 99 ? 2.809 23.797 8.352 1 97.19 99 ARG B CA 1
ATOM 1705 C C . ARG B 1 99 ? 3.963 23.734 9.344 1 97.19 99 ARG B C 1
ATOM 1707 O O . ARG B 1 99 ? 3.914 24.391 10.398 1 97.19 99 ARG B O 1
ATOM 1714 N N . ASP B 1 100 ? 5 22.922 9.039 1 96.75 100 ASP B N 1
ATOM 1715 C CA . ASP B 1 100 ? 6.199 22.75 9.852 1 96.75 100 ASP B CA 1
ATOM 1716 C C . ASP B 1 100 ? 5.867 22.141 11.211 1 96.75 100 ASP B C 1
ATOM 1718 O O . ASP B 1 100 ? 6.586 22.344 12.188 1 96.75 100 ASP B O 1
ATOM 1722 N N . ASN B 1 101 ? 4.723 21.484 11.25 1 95.44 101 ASN B N 1
ATOM 1723 C CA . ASN B 1 101 ? 4.227 20.875 12.484 1 95.44 101 ASN B CA 1
ATOM 1724 C C . ASN B 1 101 ? 3.805 19.422 12.258 1 95.44 101 ASN B C 1
ATOM 1726 O O . ASN B 1 101 ? 2.936 19.141 11.43 1 95.44 101 ASN B O 1
ATOM 1730 N N . ASN B 1 102 ? 4.344 18.469 13 1 93.12 102 ASN B N 1
ATOM 1731 C CA . ASN B 1 102 ? 4.02 17.062 12.781 1 93.12 102 ASN B CA 1
ATOM 1732 C C . ASN B 1 102 ? 3.102 16.516 13.867 1 93.12 102 ASN B C 1
ATOM 1734 O O . ASN B 1 102 ? 2.998 15.305 14.055 1 93.12 102 ASN B O 1
ATOM 1738 N N . SER B 1 103 ? 2.547 17.422 14.625 1 93.75 103 SER B N 1
ATOM 1739 C CA . SER B 1 103 ? 1.604 16.984 15.656 1 93.75 103 SER B CA 1
ATOM 1740 C C . SER B 1 103 ? 0.35 16.391 15.031 1 93.75 103 SER B C 1
ATOM 1742 O O . SER B 1 103 ? -0.027 16.734 13.914 1 93.75 103 SER B O 1
ATOM 1744 N N . LYS B 1 104 ? -0.294 15.539 15.844 1 93.06 104 LYS B N 1
ATOM 1745 C CA . LYS B 1 104 ? -1.604 15.047 15.438 1 93.06 104 LYS B CA 1
ATOM 1746 C C . LYS B 1 104 ? -2.633 16.172 15.398 1 93.06 104 LYS B C 1
ATOM 1748 O O . LYS B 1 104 ? -2.572 17.109 16.203 1 93.06 104 LYS B O 1
ATOM 1753 N N . TYR B 1 105 ? -3.527 15.945 14.461 1 92.94 105 TYR B N 1
ATOM 1754 C CA . TYR B 1 105 ? -4.492 17.016 14.219 1 92.94 105 TYR B CA 1
ATOM 1755 C C . TYR B 1 105 ? -5.309 17.297 15.477 1 92.94 105 TYR B C 1
ATOM 1757 O O . TYR B 1 105 ? -5.836 18.406 15.641 1 92.94 105 TYR B O 1
ATOM 1765 N N . THR B 1 106 ? -5.395 16.328 16.375 1 91.88 106 THR B N 1
ATOM 1766 C CA . THR B 1 106 ? -6.152 16.547 17.594 1 91.88 106 THR B CA 1
ATOM 1767 C C . THR B 1 106 ? -5.363 17.406 18.578 1 91.88 106 THR B C 1
ATOM 1769 O O . THR B 1 106 ? -5.902 17.859 19.594 1 91.88 106 THR B O 1
ATOM 1772 N N . GLU B 1 107 ? -4.188 17.703 18.203 1 91.31 107 GLU B N 1
ATOM 1773 C CA . GLU B 1 107 ? -3.305 18.469 19.078 1 91.31 107 GLU B CA 1
ATOM 1774 C C . GLU B 1 107 ? -2.854 19.766 18.406 1 91.31 107 GLU B C 1
ATOM 1776 O O . GLU B 1 107 ? -1.994 20.484 18.938 1 91.31 107 GLU B O 1
ATOM 1781 N N . LEU B 1 108 ? -3.336 20.094 17.312 1 86.81 108 LEU B N 1
ATOM 1782 C CA . LEU B 1 108 ? -2.908 21.266 16.562 1 86.81 108 LEU B CA 1
ATOM 1783 C C . LEU B 1 108 ? -3.475 22.547 17.188 1 86.81 108 LEU B C 1
ATOM 1785 O O . LEU B 1 108 ? -4.539 22.516 17.812 1 86.81 108 LEU B O 1
#

Organism: Aerococcus viridans (strain ATCC 11563 / DSM 20340 / CCUG 4311 / JCM 20461 / NBRC 12219 / NCTC 8251 / M1) (NCBI:txid655812)

Solvent-accessible surface area (backbone atoms only — not comparable to full-atom values): 11446 Å² total; per-residue (Å²): 128,84,48,62,66,53,52,53,48,49,59,38,56,65,18,52,40,66,87,76,54,47,58,46,57,29,31,47,50,26,29,51,27,24,47,56,37,35,52,61,27,62,98,46,52,44,74,60,26,56,71,46,46,67,60,45,44,48,26,50,23,48,26,49,52,33,49,47,50,42,31,54,76,68,72,49,57,66,60,57,37,38,52,54,45,49,55,53,44,44,69,55,46,38,50,93,68,25,45,76,46,89,66,54,59,92,69,98,128,84,47,61,64,54,52,53,49,49,60,36,57,64,18,51,40,65,88,75,54,48,60,44,57,29,32,46,50,25,28,51,28,24,46,55,38,34,52,61,28,62,98,46,52,45,75,61,25,56,72,46,45,68,58,44,43,48,27,49,22,48,26,49,51,33,49,47,50,42,30,55,76,67,72,50,56,66,60,58,36,38,51,55,43,49,57,53,46,44,70,55,45,36,50,92,68,25,44,76,45,86,65,54,59,93,69,100

Radius of gyration: 17.32 Å; Cα contacts (8 Å, |Δi|>4): 246; chains: 2; bounding box: 41×53×42 Å

pLDDT: mean 97.4, std 4.47, range [59.09, 99.0]

Foldseek 3Di:
DDDPLRVLVVVCVVVVNLVVQDLVVLVVQLVVLVVQLVVLCVVHDPVNSCVVVVSNVVSVVSNVSSVSSNCVVVVHDPVVVVVVVVVVVCVLAPCVRPPVHPDGSVVD/DDDPLRVLVVVCVVVVNLVVQDLVVLVVQLVVLVVQLVVLCVVHDPVNSCVVVVSNVVSVVSNVSSVSSNCVVVVHDPVVVVVVVVVVVCVLQPCVRPPVHPDGSVVD

InterPro domains:
  IPR025984 dCTP pyrophosphatase 1 [PF12643] (29-108)
  IPR025984 dCTP pyrophosphatase 1 [PIRSF029826] (6-107)
  IPR025984 dCTP pyrophosphatase 1 [cd11537] (6-89)
  IPR052555 dCTP Pyrophosphatase [PTHR46523] (6-108)

Secondary structure (DSSP, 8-state):
---HHHHHHHHHHHTT-GGG--HHHHHHHHHHHHHHHHHTTTTS-HHHHHT-HHHHHHHHHHHHHHHHHHHHHTT--HHHHHHHHHHHHHHHS-HHHHTT--S-GGG-/---HHHHHHHHHHHTT-GGG--HHHHHHHHHHHHHHHHHTTTTS-HHHHHT-HHHHHHHHHHHHHHHHHHHHHTT--HHHHHHHHHHHHHHHS-HHHHTT--S-GGG-